Protein AF-A0A936REL7-F1 (afdb_monomer_lite)

Secondary 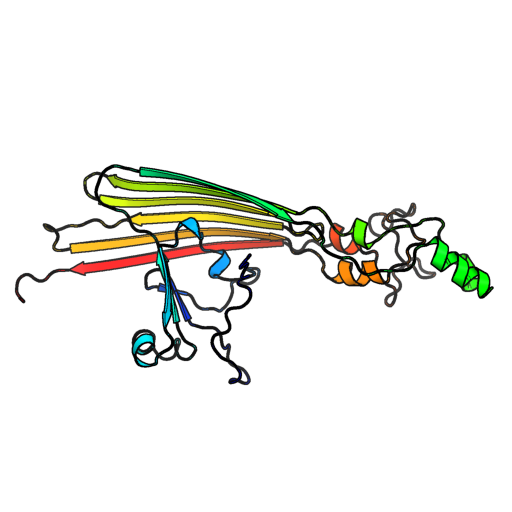structure (DSSP, 8-state):
------------SSS--SSS--PPEEEETTEEE-S-PPTT-S-SGGGS-GGGEEEEEEE-SHHHHGGGGGGGTT-EEEEEEPPP-SSS-EEEEEEEEEEE----------HHHHHHHHHHHT-HHHHTT--S----HHHHHB--EEEEEEEEEEEEEETTEEEEEEEEEEEEE-SBTT-EEEEEEEEEEE--EETTTTEEEEEEEEEEEEEEE---THHHHHHHHS-TTS-SB-TT-GGGGB---B-TTS-B-TTSPPPHHHHHHT---EEEEEEEEEEEEEEE--TT--

Foldseek 3Di:
DDDDDDDDDDQQDPDDDDPDDLDAFEAEQNRTDDQPDDVQDPGPCLQDDPVFWPDWDKADDPVSCVVVPPSRVSTYTYTYTDWADADDKDKDKDKDKDKDEDPDDDDADWLVRVQVVVVVVVDPVVNVVFAQAGDQLVVVQFDIKIKMKIKIKMHYDDPNKTKIKMWMWIWIADRGPQWIKIKIKIKIWIWDADDVNQKTKIKIKMKMKIKTWDFQPLLSVLSRVPNSRDDQAAPPCPLVRGDADADPVRHHDPPDRGRSNSSGVVDTDMDIDIDMDMDMDIHGDDPPDD

Structure (mmCIF, N/CA/C/O backbone):
data_AF-A0A936REL7-F1
#
_entry.id   AF-A0A936REL7-F1
#
loop_
_atom_site.group_PDB
_atom_site.id
_atom_site.type_symbol
_atom_site.label_atom_id
_atom_site.label_alt_id
_atom_site.label_comp_id
_atom_site.label_asym_id
_atom_site.label_entity_id
_atom_site.label_seq_id
_atom_site.pdbx_PDB_ins_code
_atom_site.Cartn_x
_atom_site.Cartn_y
_atom_site.Cartn_z
_atom_site.occupancy
_atom_site.B_iso_or_equiv
_atom_site.auth_seq_id
_atom_site.auth_comp_id
_atom_site.auth_asym_id
_atom_site.auth_atom_id
_atom_site.pdbx_PDB_model_num
ATOM 1 N N . MET A 1 1 ? 19.421 -15.843 11.990 1.00 32.31 1 MET A N 1
ATOM 2 C CA . MET A 1 1 ? 18.546 -16.876 11.396 1.00 32.31 1 MET A CA 1
ATOM 3 C C . MET A 1 1 ? 17.152 -16.274 11.302 1.00 32.31 1 MET A C 1
ATOM 5 O O . MET A 1 1 ? 16.456 -16.189 12.302 1.00 32.31 1 MET A O 1
ATOM 9 N N . ALA A 1 2 ? 16.849 -15.668 10.154 1.00 29.55 2 ALA A N 1
ATOM 10 C CA . ALA A 1 2 ? 15.684 -14.811 9.957 1.00 29.55 2 ALA A CA 1
ATOM 11 C C . ALA A 1 2 ? 14.482 -15.644 9.503 1.00 29.55 2 ALA A C 1
ATOM 13 O O . ALA A 1 2 ? 14.590 -16.406 8.546 1.00 29.55 2 ALA A O 1
ATOM 14 N N . VAL A 1 3 ? 13.345 -15.481 10.176 1.00 28.03 3 VAL A N 1
ATOM 15 C CA . VAL A 1 3 ? 12.050 -15.980 9.707 1.00 28.03 3 VAL A CA 1
ATOM 16 C C . VAL A 1 3 ? 11.212 -14.752 9.383 1.00 28.03 3 VAL A C 1
ATOM 18 O O . VAL A 1 3 ? 10.620 -14.135 10.262 1.00 28.03 3 VAL A O 1
ATOM 21 N N . HIS A 1 4 ? 11.232 -14.367 8.111 1.00 32.34 4 HIS A N 1
ATOM 22 C CA . HIS A 1 4 ? 10.301 -13.415 7.523 1.00 32.34 4 HIS A CA 1
ATOM 23 C C . HIS A 1 4 ? 9.212 -14.264 6.861 1.00 32.34 4 HIS A C 1
ATOM 25 O O . HIS A 1 4 ? 9.509 -15.033 5.949 1.00 32.34 4 HIS A O 1
ATOM 31 N N . ARG A 1 5 ? 7.979 -14.218 7.372 1.00 29.30 5 ARG A N 1
ATOM 32 C CA . ARG A 1 5 ? 6.819 -14.794 6.685 1.00 29.30 5 ARG A CA 1
ATOM 33 C C . ARG A 1 5 ? 5.919 -13.650 6.249 1.00 29.30 5 ARG A C 1
ATOM 35 O O . ARG A 1 5 ? 5.260 -13.028 7.077 1.00 29.30 5 ARG A O 1
ATOM 42 N N . GLU A 1 6 ? 5.948 -13.395 4.947 1.00 33.25 6 GLU A N 1
ATOM 43 C CA . GLU A 1 6 ? 4.871 -12.764 4.190 1.00 33.25 6 GLU A CA 1
ATOM 44 C C . GLU A 1 6 ? 3.550 -13.476 4.491 1.00 33.25 6 GLU A C 1
ATOM 46 O O . GLU A 1 6 ? 3.487 -14.707 4.532 1.00 33.25 6 GLU A O 1
ATOM 51 N N . VAL A 1 7 ? 2.492 -12.699 4.700 1.00 32.84 7 VAL A N 1
ATOM 52 C CA . VAL A 1 7 ? 1.121 -13.205 4.662 1.00 32.84 7 VAL A CA 1
ATOM 53 C C . VAL A 1 7 ? 0.458 -12.559 3.452 1.00 32.84 7 VAL A C 1
ATOM 55 O O . VAL A 1 7 ? -0.211 -11.537 3.571 1.00 32.84 7 VAL A O 1
ATOM 58 N N . GLU A 1 8 ? 0.677 -13.152 2.282 1.00 40.00 8 GLU A N 1
ATOM 59 C CA . GLU A 1 8 ? -0.176 -12.972 1.107 1.00 40.00 8 GLU A CA 1
ATOM 60 C C . GLU A 1 8 ? -1.044 -14.226 0.926 1.00 40.00 8 GLU A C 1
ATOM 62 O O . GLU A 1 8 ? -0.573 -15.346 1.110 1.00 40.00 8 GLU A O 1
ATOM 67 N N . ALA A 1 9 ? -2.324 -14.004 0.606 1.00 35.06 9 ALA A N 1
ATOM 68 C CA . ALA A 1 9 ? -3.378 -14.987 0.324 1.00 35.06 9 ALA A CA 1
ATOM 69 C C . ALA A 1 9 ? -3.612 -16.083 1.393 1.00 35.06 9 ALA A C 1
ATOM 71 O O . ALA A 1 9 ? -2.980 -17.138 1.416 1.00 35.06 9 ALA A O 1
ATOM 72 N N . VAL A 1 10 ? -4.627 -15.885 2.243 1.00 42.97 10 VAL A N 1
ATOM 73 C CA . VAL A 1 10 ? -5.149 -16.944 3.125 1.00 42.97 10 VAL A CA 1
ATOM 74 C C . VAL A 1 10 ? -6.177 -17.773 2.347 1.00 42.97 10 VAL A C 1
ATOM 76 O O . VAL A 1 10 ? -7.364 -17.476 2.384 1.00 42.97 10 VAL A O 1
ATOM 79 N N . SER A 1 11 ? -5.723 -18.817 1.647 1.00 39.41 11 SER A N 1
ATOM 80 C CA . SER A 1 11 ? -6.594 -19.897 1.159 1.00 39.41 11 SER A CA 1
ATOM 81 C C . SER A 1 11 ? -6.556 -21.049 2.161 1.00 39.41 11 SER A C 1
ATOM 83 O O . SER A 1 11 ? -5.502 -21.638 2.411 1.00 39.41 11 SER A O 1
ATOM 85 N N . ALA A 1 12 ? -7.695 -21.343 2.788 1.00 43.03 12 ALA A N 1
ATOM 86 C CA . ALA A 1 12 ? -7.811 -22.350 3.838 1.00 43.03 12 ALA A CA 1
ATOM 87 C C . ALA A 1 12 ? -8.355 -23.688 3.309 1.00 43.03 12 ALA A C 1
ATOM 89 O O . ALA A 1 12 ? -9.179 -24.311 3.961 1.00 43.03 12 ALA A O 1
ATOM 90 N N . SER A 1 13 ? -7.909 -24.151 2.137 1.00 41.94 13 SER A N 1
ATOM 91 C CA . SER A 1 13 ? -7.844 -25.582 1.779 1.00 41.94 13 SER A CA 1
ATOM 92 C C . SER A 1 13 ? -7.312 -25.776 0.358 1.00 41.94 13 SER A C 1
ATOM 94 O O . SER A 1 13 ? -7.667 -25.060 -0.579 1.00 41.94 13 SER A O 1
ATOM 96 N N . GLY A 1 14 ? -6.443 -26.774 0.193 1.00 43.34 14 GLY A N 1
ATOM 97 C CA . GLY A 1 14 ? -6.037 -27.255 -1.120 1.00 43.34 14 GLY A CA 1
ATOM 98 C C . GLY A 1 14 ? -7.196 -27.979 -1.803 1.00 43.34 14 GLY A C 1
ATOM 99 O O . GLY A 1 14 ? -7.729 -28.934 -1.252 1.00 43.34 14 GLY A O 1
ATOM 100 N N . GLY A 1 15 ? -7.547 -27.524 -3.005 1.00 51.31 15 GLY A N 1
ATOM 101 C CA . GLY A 1 15 ? -8.216 -28.321 -4.033 1.00 51.31 15 GLY A CA 1
ATOM 102 C C . GLY A 1 15 ? -9.566 -28.943 -3.672 1.00 51.31 15 GLY A C 1
ATOM 103 O O . GLY A 1 15 ? -9.667 -30.161 -3.612 1.00 51.31 15 GLY A O 1
ATOM 104 N N . ALA A 1 16 ? -10.617 -28.133 -3.566 1.00 38.16 16 ALA A N 1
ATOM 105 C CA . ALA A 1 16 ? -11.971 -28.536 -3.953 1.00 38.16 16 ALA A CA 1
ATOM 106 C C . ALA A 1 16 ? -12.843 -27.286 -4.088 1.00 38.16 16 ALA A C 1
ATOM 108 O O . ALA A 1 16 ? -13.091 -26.626 -3.091 1.00 38.16 16 ALA A O 1
ATOM 109 N N . SER A 1 17 ? -13.246 -26.936 -5.310 1.00 37.59 17 SER A N 1
ATOM 110 C CA . SER A 1 17 ? -14.541 -26.318 -5.644 1.00 37.59 17 SER A CA 1
ATOM 111 C C . SER A 1 17 ? -14.439 -25.642 -7.008 1.00 37.59 17 SER A C 1
ATOM 113 O O . SER A 1 17 ? -13.847 -24.577 -7.181 1.00 37.59 17 SER A O 1
ATOM 115 N N . LEU A 1 18 ? -15.021 -26.295 -8.006 1.00 44.94 18 LEU A N 1
ATOM 116 C CA . LEU A 1 18 ? -15.319 -25.689 -9.292 1.00 44.94 18 LEU A CA 1
ATOM 117 C C . LEU A 1 18 ? -16.512 -24.741 -9.053 1.00 44.94 18 LEU A C 1
ATOM 119 O O . LEU A 1 18 ? -17.646 -25.199 -8.948 1.00 44.94 18 LEU A O 1
ATOM 123 N N . ASN A 1 19 ? -16.236 -23.434 -8.955 1.00 41.97 19 ASN A N 1
ATOM 124 C CA . ASN A 1 19 ? -17.187 -22.303 -8.928 1.00 41.97 19 ASN A CA 1
ATOM 125 C C . ASN A 1 19 ? -17.745 -21.788 -7.576 1.00 41.97 19 ASN A C 1
ATOM 127 O O . ASN A 1 19 ? -18.636 -20.940 -7.607 1.00 41.97 19 ASN A O 1
ATOM 131 N N . ALA A 1 20 ? -17.219 -22.175 -6.406 1.00 44.03 20 ALA A N 1
ATOM 132 C CA . ALA A 1 20 ? -17.515 -21.482 -5.136 1.00 44.03 20 ALA A CA 1
ATOM 133 C C . ALA A 1 20 ? -16.225 -20.946 -4.500 1.00 44.03 20 ALA A C 1
ATOM 135 O O . ALA A 1 20 ? -15.220 -21.650 -4.487 1.00 44.03 20 ALA A O 1
ATOM 136 N N . SER A 1 21 ? -16.240 -19.702 -4.005 1.00 55.25 21 SER A N 1
ATOM 137 C CA . SER A 1 21 ? -15.078 -19.107 -3.332 1.00 55.25 21 SER A CA 1
ATOM 138 C C . SER A 1 21 ? -14.643 -19.979 -2.144 1.00 55.25 21 SER A C 1
ATOM 140 O O . SER A 1 21 ? -15.458 -20.293 -1.276 1.00 55.25 21 SER A O 1
ATOM 142 N N . ASN A 1 22 ? -13.362 -20.357 -2.112 1.00 64.38 22 ASN A N 1
ATOM 143 C CA . ASN A 1 22 ? -12.740 -21.150 -1.043 1.00 64.38 22 ASN A CA 1
ATOM 144 C C . ASN A 1 22 ? -12.222 -20.284 0.119 1.00 64.38 22 ASN A C 1
ATOM 146 O O . ASN A 1 22 ? -11.403 -20.734 0.925 1.00 64.38 22 ASN A O 1
ATOM 150 N N . ASP A 1 23 ? -12.679 -19.036 0.214 1.00 73.88 23 ASP A N 1
ATOM 151 C CA . ASP A 1 23 ? -12.269 -18.137 1.286 1.00 73.88 23 ASP A CA 1
ATOM 152 C C . ASP A 1 23 ? -12.886 -18.567 2.630 1.00 73.88 23 ASP A C 1
ATOM 154 O O . ASP A 1 23 ? -14.076 -18.907 2.684 1.00 73.88 23 ASP A O 1
ATOM 158 N N . PRO A 1 24 ? -12.120 -18.535 3.737 1.00 80.44 24 PRO A N 1
ATOM 159 C CA . PRO A 1 24 ? -12.676 -18.753 5.066 1.00 80.44 24 PRO A CA 1
ATOM 160 C C . PRO A 1 24 ? -13.599 -17.596 5.471 1.00 80.44 24 PRO A C 1
ATOM 162 O O . PRO A 1 24 ? -13.413 -16.445 5.067 1.00 80.44 24 PRO A O 1
ATOM 165 N N . LEU A 1 25 ? -14.560 -17.871 6.354 1.00 84.12 25 LEU A N 1
ATOM 166 C CA . LEU A 1 25 ? -15.371 -16.816 6.956 1.00 84.12 25 LEU A CA 1
ATOM 167 C C . LEU A 1 25 ? -14.512 -15.986 7.913 1.00 84.12 25 LEU A C 1
ATOM 169 O O . LEU A 1 25 ? -13.932 -16.522 8.856 1.00 84.12 25 LEU A O 1
ATOM 173 N N . ILE A 1 26 ? -14.467 -14.670 7.729 1.00 85.75 26 ILE A N 1
ATOM 174 C CA . ILE A 1 26 ? -13.780 -13.772 8.662 1.00 85.75 26 ILE A CA 1
ATOM 175 C C . ILE A 1 26 ? -14.797 -13.265 9.680 1.00 85.75 26 ILE A C 1
ATOM 177 O O . ILE A 1 26 ? -15.853 -12.763 9.308 1.00 85.75 26 ILE A O 1
ATOM 181 N N . VAL A 1 27 ? -14.488 -13.365 10.969 1.00 85.88 27 VAL A N 1
ATOM 182 C CA . VAL A 1 27 ? -15.342 -12.870 12.056 1.00 85.88 27 VAL A CA 1
ATOM 183 C C . VAL A 1 27 ? -14.547 -11.875 12.882 1.00 85.88 27 VAL A C 1
ATOM 185 O O . VAL A 1 27 ? -13.478 -12.201 13.384 1.00 85.88 27 VAL A O 1
ATOM 188 N N . ILE A 1 28 ? -15.066 -10.660 13.039 1.00 86.88 28 ILE A N 1
ATOM 189 C CA . ILE A 1 28 ? -14.421 -9.592 13.804 1.00 86.88 28 ILE A CA 1
ATOM 190 C C . ILE A 1 28 ? -15.301 -9.257 15.005 1.00 86.88 28 ILE A C 1
ATOM 192 O O . ILE A 1 28 ? -16.424 -8.797 14.825 1.00 86.88 28 ILE A O 1
ATOM 196 N N . ASP A 1 29 ? -14.798 -9.477 16.221 1.00 85.50 29 ASP A N 1
ATOM 197 C CA . ASP A 1 29 ? -15.546 -9.280 17.478 1.00 85.50 29 ASP A CA 1
ATOM 198 C C . ASP A 1 29 ? -16.964 -9.891 17.447 1.00 85.50 29 ASP A C 1
ATOM 200 O O . ASP A 1 29 ? -17.945 -9.287 17.886 1.00 85.50 29 ASP A O 1
ATOM 204 N N . GLY A 1 30 ? -17.075 -11.092 16.875 1.00 82.88 30 GLY A N 1
ATOM 205 C CA . GLY A 1 30 ? -18.337 -11.824 16.749 1.00 82.88 30 GLY A CA 1
ATOM 206 C C . GLY A 1 30 ? -19.203 -11.439 15.546 1.00 82.88 30 GLY A C 1
ATOM 207 O O . GLY A 1 30 ? -20.183 -12.128 15.286 1.00 82.88 30 GLY A O 1
ATOM 208 N N . VAL A 1 31 ? -18.843 -10.407 14.775 1.00 84.38 31 VAL A N 1
ATOM 209 C CA . VAL A 1 31 ? -19.562 -10.026 13.549 1.00 84.38 31 VAL A CA 1
ATOM 210 C C . VAL A 1 31 ? -18.914 -10.681 12.329 1.00 84.38 31 VAL A C 1
ATOM 212 O O . VAL A 1 31 ? -17.748 -10.394 12.039 1.00 84.38 31 VAL A O 1
ATOM 215 N N . PRO A 1 32 ? -19.639 -11.535 11.585 1.00 81.69 32 PRO A N 1
ATOM 216 C CA . PRO A 1 32 ? -19.159 -12.067 10.320 1.00 81.69 32 PRO A CA 1
ATOM 217 C C . PRO A 1 32 ? -18.971 -10.946 9.295 1.00 81.69 32 PRO A C 1
ATOM 219 O O . PRO A 1 32 ? -19.852 -10.116 9.077 1.00 81.69 32 PRO A O 1
ATOM 222 N N . VAL A 1 33 ? -17.814 -10.938 8.649 1.00 77.81 33 VAL A N 1
ATOM 223 C CA . VAL A 1 33 ? -17.482 -10.071 7.529 1.00 77.81 33 VAL A CA 1
ATOM 224 C C . VAL A 1 33 ? -17.336 -10.955 6.304 1.00 77.81 33 VAL A C 1
ATOM 226 O O . VAL A 1 33 ? -16.422 -11.772 6.218 1.00 77.81 33 VAL A O 1
ATOM 229 N N . GLU A 1 34 ? -18.271 -10.814 5.370 1.00 66.31 34 GLU A N 1
ATOM 230 C CA . GLU A 1 34 ? -18.267 -11.597 4.137 1.00 66.31 34 GLU A CA 1
ATOM 231 C C . GLU A 1 34 ? -17.038 -11.258 3.288 1.00 66.31 34 GLU A C 1
ATOM 233 O O . GLU A 1 34 ? -16.707 -10.081 3.139 1.00 66.31 34 GLU A O 1
ATOM 238 N N . SER A 1 35 ? -16.394 -12.297 2.730 1.00 57.75 35 SER A N 1
ATOM 239 C CA . SER A 1 35 ? -15.191 -12.197 1.881 1.00 57.75 35 SER A CA 1
ATOM 240 C C . SER A 1 35 ? -15.441 -11.476 0.549 1.00 57.75 35 SER A C 1
ATOM 242 O O . SER A 1 35 ? -14.501 -11.130 -0.162 1.00 57.75 35 SER A O 1
ATOM 244 N N . ASN A 1 36 ? -16.709 -11.204 0.214 1.00 58.06 36 ASN A N 1
ATOM 245 C CA . ASN A 1 36 ? -17.099 -10.453 -0.973 1.00 58.06 36 ASN A CA 1
ATOM 246 C C . ASN A 1 36 ? -16.512 -9.040 -0.875 1.00 58.06 36 ASN A C 1
ATOM 248 O O . ASN A 1 36 ? -17.056 -8.153 -0.213 1.00 58.06 36 ASN A O 1
ATOM 252 N N . GLY A 1 37 ? -15.331 -8.877 -1.471 1.00 55.72 37 GLY A N 1
ATOM 253 C CA . GLY A 1 37 ? -14.520 -7.679 -1.370 1.00 55.72 37 GLY A CA 1
ATOM 254 C C . GLY A 1 37 ? -15.314 -6.433 -1.741 1.00 55.72 37 GLY A C 1
ATOM 255 O O . GLY A 1 37 ? -16.184 -6.445 -2.611 1.00 55.72 37 GLY A O 1
ATOM 256 N N . ILE A 1 38 ? -14.997 -5.320 -1.086 1.00 56.94 38 ILE A N 1
ATOM 257 C CA . ILE A 1 38 ? -15.464 -4.022 -1.566 1.00 56.94 38 ILE A CA 1
ATOM 258 C C . ILE A 1 38 ? -14.740 -3.775 -2.892 1.00 56.94 38 ILE A C 1
ATOM 260 O O . ILE A 1 38 ? -13.512 -3.845 -2.923 1.00 56.94 38 ILE A O 1
ATOM 264 N N . SER A 1 39 ? -15.477 -3.511 -3.976 1.00 57.16 39 SER A N 1
ATOM 265 C CA . SER A 1 39 ? -14.875 -3.181 -5.276 1.00 57.16 39 SER A CA 1
ATOM 266 C C . SER A 1 39 ? -13.862 -2.047 -5.102 1.00 57.16 39 SER A C 1
ATOM 268 O O . SER A 1 39 ? -14.178 -1.009 -4.525 1.00 57.16 39 SER A O 1
ATOM 270 N N . GLY A 1 40 ? -12.624 -2.272 -5.544 1.00 56.75 40 GLY A N 1
ATOM 271 C CA . GLY A 1 40 ? -11.526 -1.330 -5.328 1.00 56.75 40 GLY A CA 1
ATOM 272 C C . GLY A 1 40 ? -10.851 -1.413 -3.947 1.00 56.75 40 GLY A C 1
ATOM 273 O O . GLY A 1 40 ? -10.072 -0.528 -3.598 1.00 56.75 40 GLY A O 1
ATOM 274 N N . SER A 1 41 ? -11.099 -2.451 -3.149 1.00 60.50 41 SER A N 1
ATOM 275 C CA . SER A 1 41 ? -10.252 -2.815 -2.009 1.00 60.50 41 SER A CA 1
ATOM 276 C C . SER A 1 41 ? -9.413 -4.031 -2.375 1.00 60.50 41 SER A C 1
ATOM 278 O O . SER A 1 41 ? -9.957 -5.027 -2.839 1.00 60.50 41 SER A O 1
ATOM 280 N N . ALA A 1 42 ? -8.102 -3.976 -2.130 1.00 58.75 42 ALA A N 1
ATOM 281 C CA . ALA A 1 42 ? -7.225 -5.117 -2.391 1.00 58.75 42 ALA A CA 1
ATOM 282 C C . ALA A 1 42 ? -7.542 -6.325 -1.488 1.00 58.75 42 ALA A C 1
ATOM 284 O O . ALA A 1 42 ? -7.361 -7.445 -1.932 1.00 58.75 42 ALA A O 1
ATOM 285 N N . ASN A 1 43 ? -8.022 -6.104 -0.252 1.00 64.81 43 ASN A N 1
ATOM 286 C CA . ASN A 1 43 ? -8.455 -7.142 0.695 1.00 64.81 43 ASN A CA 1
ATOM 287 C C . ASN A 1 43 ? -9.330 -6.541 1.814 1.00 64.81 43 ASN A C 1
ATOM 289 O O . ASN A 1 43 ? -9.234 -5.351 2.114 1.00 64.81 43 ASN A O 1
ATOM 293 N N . LEU A 1 44 ? -10.164 -7.347 2.481 1.00 61.91 44 LEU A N 1
ATOM 294 C CA . LEU A 1 44 ? -10.989 -6.894 3.621 1.00 61.91 44 LEU A CA 1
ATOM 295 C C . LEU A 1 44 ? -10.167 -6.639 4.887 1.00 61.91 44 LEU A C 1
ATOM 297 O O . LEU A 1 44 ? -10.459 -5.708 5.641 1.00 61.91 44 LEU A O 1
ATOM 301 N N . LEU A 1 45 ? -9.099 -7.414 5.088 1.00 65.88 45 LEU A N 1
ATOM 302 C CA . LEU A 1 45 ? -8.154 -7.247 6.198 1.00 65.88 45 LEU A CA 1
ATOM 303 C C . LEU A 1 45 ? -7.437 -5.894 6.153 1.00 65.88 45 LEU A C 1
ATOM 305 O O . LEU A 1 45 ? -7.028 -5.367 7.188 1.00 65.88 45 LEU A O 1
ATOM 309 N N . ASN A 1 46 ? -7.392 -5.264 4.977 1.00 68.50 46 ASN A N 1
ATOM 310 C CA . ASN A 1 46 ? -6.848 -3.925 4.827 1.00 68.50 46 ASN A CA 1
ATOM 311 C C . ASN A 1 46 ? -7.704 -2.869 5.531 1.00 68.50 46 ASN A C 1
ATOM 313 O O . ASN A 1 46 ? -7.224 -1.761 5.693 1.00 68.50 46 ASN A O 1
ATOM 317 N N . SER A 1 47 ? -8.918 -3.166 5.999 1.00 72.62 47 SER A N 1
ATOM 318 C CA . SER A 1 47 ? -9.727 -2.213 6.778 1.00 72.62 47 SER A CA 1
ATOM 319 C C . SER A 1 47 ? -9.429 -2.224 8.285 1.00 72.62 47 SER A C 1
ATOM 321 O O . SER A 1 47 ? -9.853 -1.320 9.003 1.00 72.62 47 SER A O 1
ATOM 323 N N . ILE A 1 48 ? -8.676 -3.213 8.778 1.00 81.94 48 ILE A N 1
ATOM 324 C CA . ILE A 1 48 ? -8.377 -3.378 10.206 1.00 81.94 48 ILE A CA 1
ATOM 325 C C . ILE A 1 48 ? -6.970 -2.863 10.503 1.00 81.94 48 ILE A C 1
ATOM 327 O O . ILE A 1 48 ? -6.018 -3.174 9.785 1.00 81.94 48 ILE A O 1
ATOM 331 N N . ASN A 1 49 ? -6.821 -2.100 11.588 1.00 85.12 49 ASN A N 1
ATOM 332 C CA . ASN A 1 49 ? -5.503 -1.740 12.097 1.00 85.12 49 ASN A CA 1
ATOM 333 C C . ASN A 1 49 ? -4.896 -2.918 12.885 1.00 85.12 49 ASN A C 1
ATOM 335 O O . ASN A 1 49 ? -5.485 -3.320 13.891 1.00 85.12 49 ASN A O 1
ATOM 339 N N . PRO A 1 50 ? -3.715 -3.442 12.505 1.00 85.69 50 PRO A N 1
ATOM 340 C CA . PRO A 1 50 ? -3.061 -4.526 13.238 1.00 85.69 50 PRO A CA 1
ATOM 341 C C . PRO A 1 50 ? -2.786 -4.189 14.708 1.00 85.69 50 PRO A C 1
ATOM 343 O O . PRO A 1 50 ? -2.873 -5.057 15.571 1.00 85.69 50 PRO A O 1
ATOM 346 N N . ASN A 1 51 ? -2.529 -2.916 15.024 1.00 88.38 51 ASN A N 1
ATOM 347 C CA . ASN A 1 51 ? -2.260 -2.468 16.393 1.00 88.38 51 ASN A CA 1
ATOM 348 C C . ASN A 1 51 ? -3.481 -2.599 17.322 1.00 88.38 51 ASN A C 1
ATOM 350 O O . ASN A 1 51 ? -3.326 -2.599 18.549 1.00 88.38 51 ASN A O 1
ATOM 354 N N . ASP A 1 52 ? -4.679 -2.742 16.754 1.00 89.62 52 ASP A N 1
ATOM 355 C CA . ASP A 1 52 ? -5.927 -2.939 17.491 1.00 89.62 52 ASP A CA 1
ATOM 356 C C . ASP A 1 52 ? -6.286 -4.413 17.688 1.00 89.62 52 ASP A C 1
ATOM 358 O O . ASP A 1 52 ? -7.176 -4.716 18.483 1.00 89.62 52 ASP A O 1
ATOM 362 N N . ILE A 1 53 ? -5.588 -5.332 17.018 1.00 89.75 53 ILE A N 1
ATOM 363 C CA . ILE A 1 53 ? -5.814 -6.772 17.140 1.00 89.75 53 ILE A CA 1
ATOM 364 C C . ILE A 1 53 ? -5.224 -7.265 18.462 1.00 89.75 53 ILE A C 1
ATOM 366 O O . ILE A 1 53 ? -4.070 -6.994 18.794 1.00 89.75 53 ILE A O 1
ATOM 370 N N . GLU A 1 54 ? -6.043 -7.977 19.227 1.00 91.31 54 GLU A N 1
ATOM 371 C CA . GLU A 1 54 ? -5.622 -8.707 20.420 1.00 91.31 54 GLU A CA 1
ATOM 372 C C . GLU A 1 54 ? -5.183 -10.119 20.048 1.00 91.31 54 GLU A C 1
ATOM 374 O O . GLU A 1 54 ? -4.109 -10.560 20.450 1.00 91.31 54 GLU A O 1
ATOM 379 N N . SER A 1 55 ? -5.992 -10.812 19.246 1.00 92.38 55 SER A N 1
ATOM 380 C CA . SER A 1 55 ? -5.700 -12.173 18.815 1.00 92.38 55 SER A CA 1
ATOM 381 C C . SER A 1 55 ? -6.334 -12.500 17.465 1.00 92.38 55 SER A C 1
ATOM 383 O O . SER A 1 55 ? -7.354 -11.929 17.066 1.00 92.38 55 SER A O 1
ATOM 385 N N . ILE A 1 56 ? -5.704 -13.444 16.766 1.00 90.94 56 ILE A N 1
ATOM 386 C CA . ILE A 1 56 ? -6.206 -14.065 15.542 1.00 90.94 56 ILE A CA 1
ATOM 387 C C . ILE A 1 56 ? -6.247 -15.569 15.800 1.00 90.94 56 ILE A C 1
ATOM 389 O O . I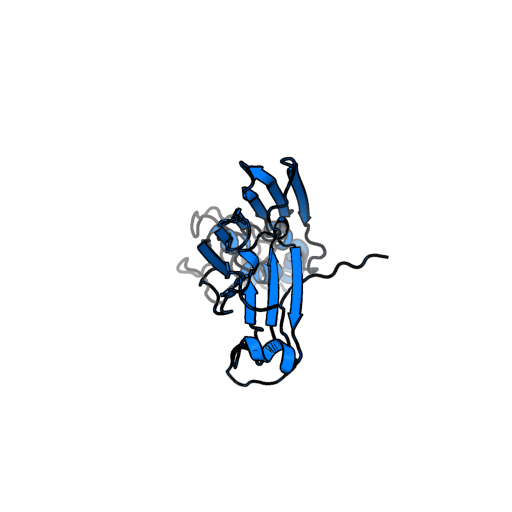LE A 1 56 ? -5.224 -16.165 16.128 1.00 90.94 56 ILE A O 1
ATOM 393 N N . SER A 1 57 ? -7.425 -16.171 15.677 1.00 89.44 57 SER A N 1
ATOM 394 C CA . SER A 1 57 ? -7.647 -17.607 15.860 1.00 89.44 57 SER A CA 1
ATOM 395 C C . SER A 1 57 ? -8.219 -18.211 14.586 1.00 89.44 57 SER A C 1
ATOM 397 O O . SER A 1 57 ? -9.065 -17.604 13.935 1.00 89.44 57 SER A O 1
ATOM 399 N N . VAL A 1 58 ? -7.768 -19.411 14.229 1.00 88.38 58 VAL A N 1
ATOM 400 C CA . VAL A 1 58 ? -8.255 -20.132 13.048 1.00 88.38 58 VAL A CA 1
ATOM 401 C C . VAL A 1 58 ? -9.018 -21.363 13.515 1.00 88.38 58 VAL A C 1
ATOM 403 O O . VAL A 1 58 ? -8.433 -22.245 14.140 1.00 88.38 58 VAL A O 1
ATOM 406 N N . LEU A 1 59 ? -10.312 -21.424 13.205 1.00 87.19 59 LEU A N 1
ATOM 407 C CA . LEU A 1 59 ? -11.165 -22.576 13.481 1.00 87.19 59 LEU A CA 1
ATOM 408 C C . LEU A 1 59 ? -11.230 -23.442 12.222 1.00 87.19 59 LEU A C 1
ATOM 410 O O . LEU A 1 59 ? -11.697 -22.984 11.177 1.00 87.19 59 LEU A O 1
ATOM 414 N N . LYS A 1 60 ? -10.729 -24.675 12.326 1.00 84.00 60 LYS A N 1
ATOM 415 C CA . LYS A 1 60 ? -10.664 -25.637 11.212 1.00 84.00 60 LYS A CA 1
ATOM 416 C C . LYS A 1 60 ? -11.618 -26.816 11.377 1.00 84.00 60 LYS A C 1
ATOM 418 O O . LYS A 1 60 ? -12.026 -27.405 10.384 1.00 84.00 60 LYS A O 1
ATOM 423 N N . ASP A 1 61 ? -11.977 -27.141 12.613 1.00 81.12 61 ASP A N 1
ATOM 424 C CA . ASP A 1 61 ? -12.761 -28.333 12.916 1.00 81.12 61 ASP A CA 1
ATOM 425 C C . ASP A 1 61 ? -14.264 -28.054 12.840 1.00 81.12 61 ASP A C 1
ATOM 427 O O . ASP A 1 61 ? -14.738 -26.998 13.265 1.00 81.12 61 ASP A O 1
ATOM 431 N N . ALA A 1 62 ? -15.022 -29.043 12.360 1.00 64.88 62 ALA A N 1
ATOM 432 C CA . ALA A 1 62 ? -16.467 -28.944 12.146 1.00 64.88 62 ALA A CA 1
ATOM 433 C C . ALA A 1 62 ? -17.260 -28.576 13.416 1.00 64.88 62 ALA A C 1
ATOM 435 O O . ALA A 1 62 ? -18.283 -27.901 13.337 1.00 64.88 62 ALA A O 1
ATOM 436 N N . SER A 1 63 ? -16.788 -28.981 14.601 1.00 70.94 63 SER A N 1
ATOM 437 C CA . SER A 1 63 ? -17.416 -28.630 15.882 1.00 70.94 63 SER A CA 1
ATOM 438 C C . SER A 1 63 ? -17.204 -27.162 16.266 1.00 70.94 63 SER A C 1
ATOM 440 O O . SER A 1 63 ? -18.092 -26.548 16.852 1.00 70.94 63 SER A O 1
ATOM 442 N N . ALA A 1 64 ? -16.057 -26.580 15.906 1.00 68.69 64 ALA A N 1
ATOM 443 C CA . ALA A 1 64 ? -15.732 -25.182 16.172 1.00 68.69 64 ALA A CA 1
ATOM 444 C C . ALA A 1 64 ? -16.381 -24.230 15.151 1.00 68.69 64 ALA A C 1
ATOM 446 O O . ALA A 1 64 ? -16.690 -23.085 15.477 1.00 68.69 64 ALA A O 1
ATOM 447 N N . THR A 1 65 ? -16.622 -24.701 13.925 1.00 75.75 65 THR A N 1
ATOM 448 C CA . THR A 1 65 ? -17.286 -23.929 12.865 1.00 75.75 65 THR A CA 1
ATOM 449 C C . THR A 1 65 ? -18.814 -24.035 12.893 1.00 75.75 65 THR A C 1
ATOM 451 O O . THR A 1 65 ? -19.482 -23.169 12.329 1.00 75.75 65 THR A O 1
ATOM 454 N N . ALA A 1 66 ? -19.382 -25.017 13.608 1.00 75.31 66 ALA A N 1
ATOM 455 C CA . ALA A 1 66 ? -20.829 -25.237 13.723 1.00 75.31 66 ALA A CA 1
ATOM 456 C C . ALA A 1 66 ? -21.615 -23.993 14.177 1.00 75.31 66 ALA A C 1
ATOM 458 O O . ALA A 1 66 ? -22.727 -23.762 13.703 1.00 75.31 66 ALA A O 1
ATOM 459 N N . LEU A 1 67 ? -21.022 -23.152 15.033 1.00 74.19 67 LEU A N 1
ATOM 460 C CA . LEU A 1 67 ? -21.634 -21.905 15.509 1.00 74.19 67 LEU A CA 1
ATOM 461 C C . LEU A 1 67 ? -21.911 -20.898 14.374 1.00 74.19 67 LEU A C 1
ATOM 463 O O . LEU A 1 67 ? -22.797 -20.056 14.488 1.00 74.19 67 LEU A O 1
ATOM 467 N N . TYR A 1 68 ? -21.158 -20.987 13.278 1.00 79.06 68 TYR A N 1
ATOM 468 C CA . TYR A 1 68 ? -21.205 -20.058 12.148 1.00 79.06 68 TYR A CA 1
ATOM 469 C C . TYR A 1 68 ? -21.910 -20.647 10.910 1.00 79.06 68 TYR A C 1
ATOM 471 O O . TYR A 1 68 ? -22.029 -19.978 9.879 1.00 79.06 68 TYR A O 1
ATOM 479 N N . GLY A 1 69 ? -22.427 -21.876 11.021 1.00 78.56 69 GLY A N 1
ATOM 480 C CA . GLY A 1 69 ? -23.250 -22.531 10.007 1.00 78.56 69 GLY A CA 1
ATOM 481 C C . GLY A 1 69 ? -22.519 -22.841 8.696 1.00 78.56 69 GLY A C 1
ATOM 482 O O . GLY A 1 69 ? -21.295 -22.940 8.638 1.00 78.56 69 GLY A O 1
ATOM 483 N N . SER A 1 70 ? -23.282 -22.986 7.607 1.00 78.75 70 SER A N 1
ATOM 484 C CA . SER A 1 70 ? -22.763 -23.388 6.286 1.00 78.75 70 SER A CA 1
ATOM 485 C C . SER A 1 70 ? -21.713 -22.432 5.705 1.00 78.75 70 SER A C 1
ATOM 487 O O . SER A 1 70 ? -20.876 -22.850 4.904 1.00 78.75 70 SER A O 1
ATOM 489 N N . ARG A 1 71 ? -21.711 -21.167 6.147 1.00 73.06 71 ARG A N 1
ATOM 490 C CA . ARG A 1 71 ? -20.738 -20.135 5.749 1.00 73.06 71 ARG A CA 1
ATOM 491 C C . ARG A 1 71 ? -19.322 -20.411 6.260 1.00 73.06 71 ARG A C 1
ATOM 493 O O . ARG A 1 71 ? -18.378 -19.831 5.746 1.00 73.06 71 ARG A O 1
ATOM 500 N N . ALA A 1 72 ? -19.176 -21.288 7.249 1.00 76.88 72 ALA A N 1
ATOM 501 C CA . ALA A 1 72 ? -17.902 -21.665 7.850 1.00 76.88 72 ALA A CA 1
ATOM 502 C C . ALA A 1 72 ? -17.376 -23.029 7.370 1.00 76.88 72 ALA A C 1
ATOM 504 O O . ALA A 1 72 ? -16.453 -23.585 7.966 1.00 76.88 72 ALA A O 1
ATOM 505 N N . SER A 1 73 ? -17.951 -23.567 6.288 1.00 77.44 73 SER A N 1
ATOM 506 C CA . SER A 1 73 ? -17.525 -24.824 5.653 1.00 77.44 73 SER A CA 1
ATOM 507 C C . SER A 1 73 ? -16.055 -24.809 5.211 1.00 77.44 73 SER A C 1
ATOM 509 O O . SER A 1 73 ? -15.394 -25.839 5.297 1.00 77.44 73 SER A O 1
ATOM 511 N N . ASN A 1 74 ? -15.527 -23.635 4.849 1.00 76.12 74 ASN A N 1
ATOM 512 C CA . ASN A 1 74 ? -14.120 -23.415 4.485 1.00 76.12 74 ASN A CA 1
ATOM 513 C C . ASN A 1 74 ? -13.240 -22.958 5.674 1.00 76.12 74 ASN A C 1
ATOM 515 O O . ASN A 1 74 ? -12.118 -22.490 5.480 1.00 76.12 74 ASN A O 1
ATOM 519 N N . GLY A 1 75 ? -13.741 -23.059 6.911 1.00 83.38 75 GLY A N 1
ATOM 520 C CA . GLY A 1 75 ? -13.071 -22.588 8.127 1.00 83.38 75 GLY A CA 1
ATOM 521 C C . GLY A 1 75 ? -13.438 -21.154 8.528 1.00 83.38 75 GLY A C 1
ATOM 522 O O . GLY A 1 75 ? -14.094 -20.419 7.786 1.00 83.38 75 GLY A O 1
ATOM 523 N N . VAL A 1 76 ? -13.019 -20.752 9.736 1.00 85.81 76 VAL A N 1
ATOM 524 C CA . VAL A 1 76 ? -13.274 -19.408 10.292 1.00 85.81 76 VAL A CA 1
ATOM 525 C C . VAL A 1 76 ? -11.979 -18.759 10.758 1.00 85.81 76 VAL A C 1
ATOM 527 O O . VAL A 1 76 ? -11.224 -19.347 11.531 1.00 85.81 76 VAL A O 1
ATOM 530 N N . LEU A 1 77 ? -11.755 -17.515 10.344 1.00 87.00 77 LEU A N 1
ATOM 531 C CA . LEU A 1 77 ? -10.727 -16.634 10.885 1.00 87.00 77 LEU A CA 1
ATOM 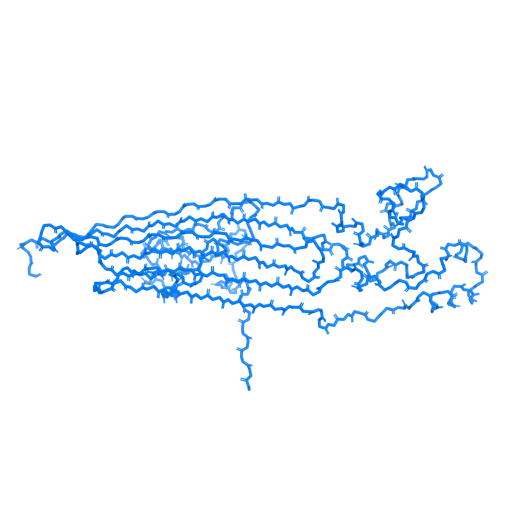532 C C . LEU A 1 77 ? -11.370 -15.681 11.900 1.00 87.00 77 LEU A C 1
ATOM 534 O O . LEU A 1 77 ? -12.016 -14.702 11.526 1.00 87.00 77 LEU A O 1
ATOM 538 N N . LEU A 1 78 ? -11.190 -15.962 13.188 1.00 88.44 78 LEU A N 1
ATOM 539 C CA . LEU A 1 78 ? -11.698 -15.137 14.278 1.00 88.44 78 LEU A CA 1
ATOM 540 C C . LEU A 1 78 ? -10.662 -14.085 14.679 1.00 88.44 78 LEU A C 1
ATOM 542 O O . LEU A 1 78 ? -9.570 -14.408 15.143 1.00 88.44 78 LEU A O 1
ATOM 546 N N . ILE A 1 79 ? -11.033 -12.819 14.540 1.00 89.25 79 ILE A N 1
ATOM 547 C CA . ILE A 1 79 ? -10.242 -11.657 14.929 1.00 89.25 79 ILE A CA 1
ATOM 548 C C . ILE A 1 79 ? -10.900 -11.022 16.151 1.00 89.25 79 ILE A C 1
ATOM 550 O O . ILE A 1 79 ? -12.027 -10.524 16.079 1.00 89.25 79 ILE A O 1
ATOM 554 N N . THR A 1 80 ? -10.171 -11.003 17.263 1.00 90.38 80 THR A N 1
ATOM 555 C CA . THR A 1 80 ? -10.581 -10.295 18.483 1.00 90.38 80 THR A CA 1
ATOM 556 C C . THR A 1 80 ? -9.771 -9.018 18.605 1.00 90.38 80 THR A C 1
ATOM 558 O O . THR A 1 80 ? -8.549 -9.035 18.428 1.00 90.38 80 THR A O 1
ATOM 561 N N . THR A 1 81 ? -10.430 -7.898 18.894 1.00 91.12 81 THR A N 1
ATOM 562 C CA . THR A 1 81 ? -9.738 -6.629 19.140 1.00 91.12 81 THR A CA 1
ATOM 563 C C . THR A 1 81 ? -9.600 -6.290 20.605 1.00 91.12 81 THR A C 1
ATOM 565 O O . THR A 1 81 ? -10.428 -6.656 21.437 1.00 91.12 81 THR A O 1
ATOM 568 N N . LYS A 1 82 ? -8.529 -5.546 20.894 1.00 91.25 82 LYS A N 1
ATOM 569 C CA . LYS A 1 82 ? -8.175 -5.102 22.237 1.00 91.25 82 LYS A CA 1
ATOM 570 C C . LYS A 1 82 ? -9.340 -4.329 22.849 1.00 91.25 82 LYS A C 1
ATOM 572 O O . LYS A 1 82 ? -9.850 -3.379 22.251 1.00 91.25 82 LYS A O 1
ATOM 577 N N . LYS A 1 83 ? -9.712 -4.703 24.069 1.00 88.31 83 LYS A N 1
ATOM 578 C CA . LYS A 1 83 ? -10.806 -4.080 24.823 1.00 88.31 83 LYS A CA 1
ATOM 579 C C . LYS A 1 83 ? -10.297 -3.055 25.832 1.00 88.31 83 LYS A C 1
ATOM 581 O O . LYS A 1 83 ? -9.102 -2.968 26.123 1.00 88.31 83 LYS A O 1
ATOM 586 N N . GLY A 1 84 ? -11.221 -2.259 26.364 1.00 84.06 84 GLY A N 1
ATOM 587 C CA . GLY A 1 84 ? -10.936 -1.389 27.500 1.00 84.06 84 GLY A CA 1
ATOM 588 C C . GLY A 1 84 ? -10.638 -2.196 28.763 1.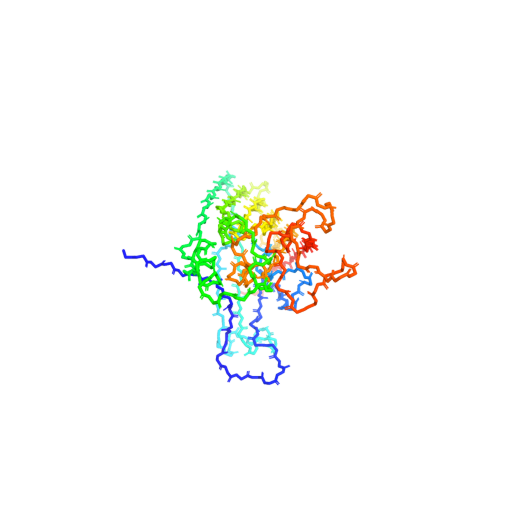00 84.06 84 GLY A C 1
ATOM 589 O O . GLY A 1 84 ? -11.334 -3.160 29.073 1.00 84.06 84 GLY A O 1
ATOM 590 N N . VAL A 1 85 ? -9.625 -1.778 29.522 1.00 85.88 85 VAL A N 1
ATOM 591 C CA . VAL A 1 85 ? -9.282 -2.378 30.819 1.00 85.88 85 VAL A CA 1
ATOM 592 C C . VAL A 1 85 ? -9.646 -1.427 31.951 1.00 85.88 85 VAL A C 1
ATOM 594 O O . VAL A 1 85 ? -9.494 -0.211 31.829 1.00 85.88 85 VAL A O 1
ATOM 597 N N . LYS A 1 86 ? -10.120 -1.966 33.080 1.00 86.62 86 LYS A N 1
ATOM 598 C CA . LYS A 1 86 ? -10.320 -1.154 34.288 1.00 86.62 86 LYS A CA 1
ATOM 599 C C . LYS A 1 86 ? -8.977 -0.597 34.770 1.00 86.62 86 LYS A C 1
ATOM 601 O O . LYS A 1 86 ? -7.953 -1.272 34.701 1.00 86.62 86 LYS A O 1
ATOM 606 N N . GLY A 1 87 ? -9.005 0.620 35.309 1.00 88.25 87 GLY A N 1
ATOM 607 C CA . GLY A 1 87 ? -7.846 1.257 35.932 1.00 88.25 87 GLY A CA 1
ATOM 608 C C . GLY A 1 87 ? -7.429 2.559 35.256 1.00 88.25 87 GLY A C 1
ATOM 609 O O . GLY A 1 87 ? -8.217 3.203 34.559 1.00 88.25 87 GLY A O 1
ATOM 610 N N . LYS A 1 88 ? -6.180 2.962 35.520 1.00 92.62 88 LYS A N 1
ATOM 611 C CA . LYS A 1 88 ? -5.614 4.227 35.038 1.00 92.62 88 LYS A CA 1
ATOM 612 C C . LYS A 1 88 ? -5.596 4.263 33.512 1.00 92.62 88 LYS A C 1
ATOM 614 O O . LYS A 1 88 ? -5.289 3.259 32.872 1.00 92.62 88 LYS A O 1
ATOM 619 N N . ILE A 1 89 ? -5.873 5.439 32.955 1.00 95.44 89 ILE A N 1
ATOM 620 C CA . ILE A 1 89 ? -5.760 5.682 31.519 1.00 95.44 89 ILE A CA 1
ATOM 621 C C . ILE A 1 89 ? -4.295 5.518 31.108 1.00 95.44 89 ILE A C 1
ATOM 623 O O . ILE A 1 89 ? -3.397 6.107 31.711 1.00 95.44 89 ILE A O 1
ATOM 627 N N . ARG A 1 90 ? -4.069 4.696 30.088 1.00 94.88 90 ARG A N 1
ATOM 628 C CA . ARG A 1 90 ? -2.781 4.466 29.439 1.00 94.88 90 ARG A CA 1
ATOM 629 C C . ARG A 1 90 ? -2.868 4.961 28.010 1.00 94.88 90 ARG A C 1
ATOM 631 O O . ARG A 1 90 ? -3.823 4.635 27.307 1.00 94.88 90 ARG A O 1
ATOM 638 N N . PHE A 1 91 ? -1.853 5.702 27.598 1.00 96.06 91 PHE A N 1
ATOM 639 C CA . PHE A 1 91 ? -1.669 6.127 26.221 1.00 96.06 91 PHE A CA 1
ATOM 640 C C . PHE A 1 91 ? -0.547 5.303 25.607 1.00 96.06 91 PHE A C 1
ATOM 642 O O . PHE A 1 91 ? 0.467 5.056 26.258 1.00 96.06 91 PHE A O 1
ATOM 649 N N . ASN A 1 92 ? -0.738 4.875 24.367 1.00 95.88 92 ASN A N 1
ATOM 650 C CA . ASN A 1 92 ? 0.279 4.187 23.595 1.00 95.88 92 ASN A CA 1
ATOM 651 C C . ASN A 1 92 ? 0.428 4.872 22.243 1.00 95.88 92 ASN A C 1
ATOM 653 O O . ASN A 1 92 ? -0.565 5.103 21.552 1.00 95.88 92 ASN A O 1
ATOM 657 N N . TYR A 1 93 ? 1.671 5.143 21.868 1.00 96.38 93 TYR A N 1
ATOM 658 C CA . TYR A 1 93 ? 2.035 5.621 20.547 1.00 96.38 93 TYR A CA 1
ATOM 659 C C . TYR A 1 93 ? 3.021 4.638 19.928 1.00 96.38 93 TYR A C 1
ATOM 661 O O . TYR A 1 93 ? 4.016 4.287 20.557 1.00 96.38 93 TYR A O 1
ATOM 669 N N . ASN A 1 94 ? 2.731 4.191 18.712 1.00 94.75 94 ASN A N 1
ATOM 670 C CA . ASN A 1 94 ? 3.616 3.343 17.932 1.00 94.75 94 ASN A CA 1
ATOM 671 C C . ASN A 1 94 ? 3.820 3.969 16.556 1.00 94.75 94 ASN A C 1
ATOM 673 O O . ASN A 1 94 ? 2.853 4.370 15.911 1.00 94.75 94 ASN A O 1
ATOM 677 N N . THR A 1 95 ? 5.069 4.014 16.107 1.00 96.06 95 THR A N 1
ATOM 678 C CA . THR A 1 95 ? 5.413 4.400 14.742 1.00 96.06 95 THR A CA 1
ATOM 679 C C . THR A 1 95 ? 6.294 3.323 14.130 1.00 96.06 95 THR A C 1
ATOM 681 O O . THR A 1 95 ? 7.174 2.770 14.790 1.00 96.06 95 THR A O 1
ATOM 684 N N . THR A 1 96 ? 6.030 2.971 12.881 1.00 95.50 96 THR A N 1
ATOM 685 C CA . THR A 1 96 ? 6.820 2.004 12.121 1.00 95.50 96 THR A CA 1
ATOM 686 C C . THR A 1 96 ? 7.213 2.645 10.808 1.00 95.50 96 THR A C 1
ATOM 688 O O . THR A 1 96 ? 6.352 3.119 10.074 1.00 95.50 96 THR A O 1
ATOM 691 N N . LEU A 1 97 ? 8.512 2.661 10.522 1.00 96.62 97 LEU A N 1
ATOM 692 C CA . LEU A 1 97 ? 9.070 3.135 9.261 1.00 96.62 97 LEU A CA 1
ATOM 693 C C . LEU A 1 97 ? 9.553 1.934 8.453 1.00 96.62 97 LEU A C 1
ATOM 695 O O . LEU A 1 97 ? 10.130 0.997 9.002 1.00 96.62 97 LEU A O 1
ATOM 699 N N . SER A 1 98 ? 9.320 1.971 7.149 1.00 93.75 98 SER A N 1
ATOM 700 C CA . SER A 1 98 ? 9.700 0.920 6.212 1.00 93.75 98 SER A CA 1
ATOM 701 C C . SER A 1 98 ? 10.291 1.535 4.952 1.00 93.75 98 SER A C 1
ATOM 703 O O . SER A 1 98 ? 9.887 2.619 4.528 1.00 93.75 98 SER A O 1
ATOM 705 N N . ALA A 1 99 ? 11.259 0.838 4.366 1.00 94.94 99 ALA A N 1
ATOM 706 C CA . ALA A 1 99 ? 11.841 1.189 3.084 1.00 94.94 99 ALA A CA 1
ATOM 707 C C . ALA A 1 99 ? 11.992 -0.078 2.236 1.00 94.94 99 ALA A C 1
ATOM 709 O O . ALA A 1 99 ? 12.388 -1.124 2.748 1.00 94.94 99 ALA A O 1
ATOM 710 N N . GLY A 1 100 ? 11.677 0.023 0.949 1.00 93.50 100 GLY A N 1
ATOM 711 C CA . GLY A 1 100 ? 11.781 -1.052 -0.028 1.00 93.50 100 GLY A CA 1
ATOM 712 C C . GLY A 1 100 ? 12.556 -0.590 -1.253 1.00 93.50 100 GLY A C 1
ATOM 713 O O . GLY A 1 100 ? 12.379 0.528 -1.731 1.00 93.50 100 GLY A O 1
ATOM 714 N N . ILE A 1 101 ? 13.418 -1.455 -1.772 1.00 94.25 101 ILE A N 1
ATOM 715 C CA . ILE A 1 101 ? 14.173 -1.220 -3.004 1.00 94.25 101 ILE A CA 1
ATOM 716 C C . ILE A 1 101 ? 14.032 -2.432 -3.916 1.00 94.25 101 ILE A C 1
ATOM 718 O O . ILE A 1 101 ? 13.800 -3.548 -3.449 1.00 94.25 101 ILE A O 1
ATOM 722 N N . VAL A 1 102 ? 14.179 -2.217 -5.221 1.00 93.56 102 VAL A N 1
ATOM 723 C CA . VAL A 1 102 ? 14.204 -3.321 -6.182 1.00 93.56 102 VAL A CA 1
ATOM 724 C C . VAL A 1 102 ? 15.421 -4.209 -5.903 1.00 93.56 102 VAL A C 1
ATOM 726 O O . VAL A 1 102 ? 16.557 -3.742 -5.910 1.00 93.56 102 VAL A O 1
ATOM 729 N N . GLY A 1 103 ? 15.182 -5.490 -5.610 1.00 92.00 103 GLY A N 1
ATOM 730 C CA . GLY A 1 103 ? 16.254 -6.425 -5.253 1.00 92.00 103 GLY A CA 1
ATOM 731 C C . GLY A 1 103 ? 17.044 -6.940 -6.458 1.00 92.00 103 GLY A C 1
ATOM 732 O O . GLY A 1 103 ? 18.257 -7.113 -6.380 1.00 92.00 103 GLY A O 1
ATOM 733 N N . LYS A 1 104 ? 16.366 -7.190 -7.583 1.00 93.62 104 LYS A N 1
ATOM 734 C CA . LYS A 1 104 ? 16.982 -7.695 -8.814 1.00 93.62 104 LYS A CA 1
ATOM 735 C C . LYS A 1 104 ? 16.210 -7.207 -10.034 1.00 93.62 104 LYS A C 1
ATOM 737 O O . LYS A 1 104 ? 14.985 -7.265 -10.046 1.00 93.62 104 LYS A O 1
ATOM 742 N N . THR A 1 105 ? 16.944 -6.784 -11.055 1.00 94.12 105 THR A N 1
ATOM 743 C CA . THR A 1 105 ? 16.427 -6.449 -12.385 1.00 94.12 105 THR A CA 1
ATOM 744 C C . THR A 1 105 ? 16.805 -7.534 -13.392 1.00 94.12 105 THR A C 1
ATOM 746 O O . THR A 1 105 ? 17.715 -8.343 -13.167 1.00 94.12 105 THR A O 1
ATOM 749 N N . VAL A 1 106 ? 16.079 -7.586 -14.505 1.00 95.12 106 VAL A N 1
ATOM 750 C CA . VAL A 1 106 ? 16.408 -8.466 -15.628 1.00 95.12 106 VAL A CA 1
ATOM 751 C C . VAL A 1 106 ? 17.604 -7.872 -16.367 1.00 95.12 106 VAL A C 1
ATOM 753 O O . VAL A 1 106 ? 17.637 -6.673 -16.632 1.00 95.12 106 VAL A O 1
ATOM 756 N N . LYS A 1 107 ? 18.596 -8.698 -16.709 1.00 95.06 107 LYS A N 1
ATOM 757 C CA . LYS A 1 107 ? 19.700 -8.255 -17.567 1.00 95.06 107 LYS A CA 1
ATOM 758 C C . LYS A 1 107 ? 19.175 -8.125 -18.995 1.00 95.06 107 LYS A C 1
ATOM 760 O O . LYS A 1 107 ? 18.789 -9.129 -19.587 1.00 95.06 107 LYS A O 1
ATOM 765 N N . VAL A 1 108 ? 19.151 -6.901 -19.506 1.00 94.62 108 VAL A N 1
ATOM 766 C CA . VAL A 1 108 ? 18.743 -6.561 -20.874 1.00 94.62 108 VAL A CA 1
ATOM 767 C C . VAL A 1 108 ? 19.909 -5.898 -21.599 1.00 94.62 108 VAL A C 1
ATOM 769 O O . VAL A 1 108 ? 20.847 -5.432 -20.950 1.00 94.62 108 VAL A O 1
ATOM 772 N N . LEU A 1 109 ? 19.854 -5.884 -22.929 1.00 95.31 109 LEU A N 1
ATOM 773 C CA . LEU A 1 109 ? 20.845 -5.187 -23.744 1.00 95.31 109 LEU A CA 1
ATOM 774 C C . LEU A 1 109 ? 20.766 -3.674 -23.503 1.00 95.31 109 LEU A C 1
ATOM 776 O O . LEU A 1 109 ? 19.684 -3.110 -23.335 1.00 95.31 109 LEU A O 1
ATOM 780 N N . SER A 1 110 ? 21.919 -3.022 -23.516 1.00 96.00 110 SER A N 1
ATOM 781 C CA . SER A 1 110 ? 22.049 -1.568 -23.577 1.00 96.00 110 SER A CA 1
ATOM 782 C C . SER A 1 110 ? 21.752 -1.039 -24.985 1.00 96.00 110 SER A C 1
ATOM 784 O O . SER A 1 110 ? 21.766 -1.784 -25.967 1.00 96.00 110 SER A O 1
ATOM 786 N N . GLY A 1 111 ? 21.518 0.271 -25.109 1.00 95.25 111 GLY A N 1
ATOM 787 C CA . GLY A 1 111 ? 21.318 0.900 -26.417 1.00 95.25 111 GLY A CA 1
ATOM 788 C C . GLY A 1 111 ? 22.536 0.765 -27.336 1.00 95.25 111 GLY A C 1
ATOM 789 O O . GLY A 1 111 ? 22.367 0.550 -28.532 1.00 95.25 111 GLY A O 1
ATOM 790 N N . ASP A 1 112 ? 23.757 0.805 -26.797 1.00 96.56 112 ASP A N 1
ATOM 791 C CA . ASP A 1 112 ? 24.981 0.582 -27.576 1.00 96.56 112 ASP A CA 1
ATOM 792 C C . ASP A 1 112 ? 25.065 -0.842 -28.132 1.00 96.56 112 ASP A C 1
ATOM 794 O O . ASP A 1 112 ? 25.400 -1.020 -29.302 1.00 96.56 112 ASP A O 1
ATOM 798 N N . GLU A 1 113 ? 24.714 -1.852 -27.334 1.00 96.06 113 GLU A N 1
ATOM 799 C CA . GLU A 1 113 ? 24.677 -3.246 -27.791 1.00 96.06 113 GLU A CA 1
ATOM 800 C C . GLU A 1 113 ? 23.608 -3.454 -28.870 1.00 96.06 113 GLU A C 1
ATOM 802 O O . GLU A 1 113 ? 23.883 -4.090 -29.887 1.00 96.06 113 GLU A O 1
ATOM 807 N N . VAL A 1 114 ? 22.416 -2.867 -28.699 1.00 95.06 114 VAL A N 1
ATOM 808 C CA . VAL A 1 114 ? 21.357 -2.901 -29.724 1.00 95.06 114 VAL A CA 1
ATOM 809 C C . VAL A 1 114 ? 21.829 -2.226 -31.013 1.00 95.06 114 VAL A C 1
ATOM 811 O O . VAL A 1 114 ? 21.719 -2.821 -32.086 1.00 95.06 114 VAL A O 1
ATOM 814 N N . ARG A 1 115 ? 22.417 -1.024 -30.932 1.00 95.88 115 ARG A N 1
ATOM 815 C CA . ARG A 1 115 ? 22.979 -0.330 -32.101 1.00 95.88 115 ARG A CA 1
ATOM 816 C C . ARG A 1 115 ? 24.062 -1.158 -32.784 1.00 95.88 115 ARG A C 1
ATOM 818 O O . ARG A 1 115 ? 24.071 -1.228 -34.008 1.00 95.88 115 ARG A O 1
ATOM 825 N N . ALA A 1 116 ? 24.962 -1.785 -32.028 1.00 95.62 116 ALA A N 1
ATOM 826 C CA . ALA A 1 116 ? 26.023 -2.618 -32.587 1.00 95.62 116 ALA A CA 1
ATOM 827 C C . ALA A 1 116 ? 25.458 -3.816 -33.367 1.00 95.62 116 ALA A C 1
ATOM 829 O O . ALA A 1 116 ? 25.900 -4.070 -34.485 1.00 95.62 116 ALA A O 1
ATOM 830 N N . ILE A 1 117 ? 24.450 -4.502 -32.817 1.00 94.06 117 ILE A N 1
ATOM 831 C CA . ILE A 1 117 ? 23.789 -5.643 -33.470 1.00 94.06 117 ILE A CA 1
ATOM 832 C C . ILE A 1 117 ? 23.083 -5.203 -34.759 1.00 94.06 117 ILE A C 1
ATOM 834 O O . ILE A 1 117 ? 23.286 -5.811 -35.807 1.00 94.06 117 ILE A O 1
ATOM 838 N N . ILE A 1 118 ? 22.289 -4.130 -34.707 1.00 93.94 118 ILE A N 1
ATOM 839 C CA . ILE A 1 118 ? 21.513 -3.661 -35.866 1.00 93.94 118 ILE A CA 1
ATOM 840 C C . ILE A 1 118 ? 22.417 -3.065 -36.956 1.00 93.94 118 ILE A C 1
ATOM 842 O O . ILE A 1 118 ? 22.199 -3.308 -38.141 1.00 93.94 118 ILE A O 1
ATOM 846 N N . ASN A 1 119 ? 23.469 -2.329 -36.587 1.00 92.94 119 ASN A N 1
ATOM 847 C CA . ASN A 1 119 ? 24.435 -1.815 -37.562 1.00 92.94 119 ASN A CA 1
ATOM 848 C C . ASN A 1 119 ? 25.252 -2.939 -38.217 1.00 92.94 119 ASN A C 1
ATOM 850 O O . ASN A 1 119 ? 25.630 -2.802 -39.378 1.00 92.94 119 ASN A O 1
ATOM 854 N N . ALA A 1 120 ? 25.511 -4.042 -37.505 1.00 93.31 120 ALA A N 1
ATOM 855 C CA . ALA A 1 120 ? 26.178 -5.216 -38.067 1.00 93.31 120 ALA A CA 1
ATOM 856 C C . ALA A 1 120 ? 25.291 -5.990 -39.061 1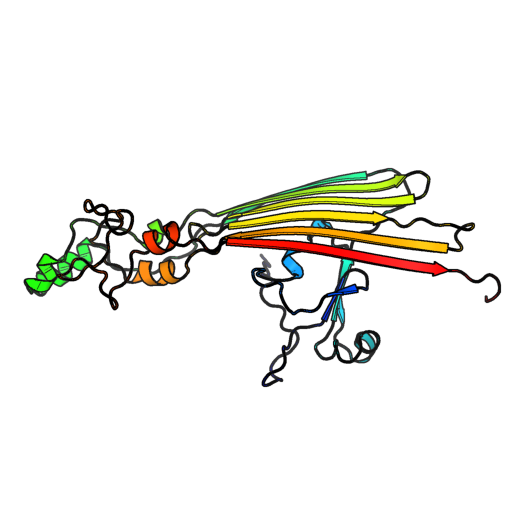.00 93.31 120 ALA A C 1
ATOM 858 O O . ALA A 1 120 ? 25.817 -6.548 -40.021 1.00 93.31 120 ALA A O 1
ATOM 859 N N . ASP A 1 121 ? 23.968 -5.994 -38.861 1.00 90.94 121 ASP A N 1
ATOM 860 C CA . ASP A 1 121 ? 22.992 -6.546 -39.816 1.00 90.94 121 ASP A CA 1
ATOM 861 C C . ASP A 1 121 ? 22.930 -5.725 -41.120 1.00 90.94 121 ASP A C 1
ATOM 863 O O . ASP A 1 121 ? 22.691 -6.259 -42.201 1.00 90.94 121 ASP A O 1
ATOM 867 N N . GLY A 1 122 ? 23.198 -4.415 -41.040 1.00 86.38 122 GLY A N 1
ATOM 868 C CA . GLY A 1 122 ? 23.330 -3.534 -42.205 1.00 86.38 122 GLY A CA 1
ATOM 869 C C . GLY A 1 122 ? 22.007 -3.156 -42.881 1.00 86.38 122 GLY A C 1
ATOM 870 O O . GLY A 1 122 ? 22.022 -2.513 -43.931 1.00 86.38 122 GLY A O 1
ATOM 871 N N . ASN A 1 123 ? 20.860 -3.518 -42.299 1.00 91.31 123 ASN A N 1
ATOM 872 C CA . ASN A 1 123 ? 19.548 -3.195 -42.848 1.00 91.31 123 ASN A CA 1
ATOM 873 C C . ASN A 1 123 ? 19.183 -1.708 -42.621 1.00 91.31 123 ASN A C 1
ATOM 875 O O . ASN A 1 123 ? 18.955 -1.299 -41.477 1.00 91.31 123 ASN A O 1
ATOM 879 N N . PRO A 1 124 ? 19.054 -0.892 -43.690 1.00 89.31 124 PRO A N 1
ATOM 880 C CA . PRO A 1 124 ? 18.819 0.548 -43.577 1.00 89.31 124 PRO A CA 1
ATOM 881 C C . PRO A 1 124 ? 17.469 0.909 -42.939 1.00 89.31 124 PRO A C 1
ATOM 883 O O . PRO A 1 124 ? 17.315 2.002 -42.399 1.00 89.31 124 PRO A O 1
ATOM 886 N N . THR A 1 125 ? 16.481 0.008 -42.982 1.00 87.88 125 THR A N 1
ATOM 887 C CA . THR A 1 125 ? 15.175 0.233 -42.351 1.00 87.88 125 THR A CA 1
ATOM 888 C C . THR A 1 125 ? 15.283 0.207 -40.830 1.00 87.88 125 THR A C 1
ATOM 890 O O . THR A 1 125 ? 14.683 1.048 -40.170 1.00 87.88 125 THR A O 1
ATOM 893 N N . PHE A 1 126 ? 16.056 -0.723 -40.264 1.00 86.31 126 PHE A N 1
ATOM 894 C CA . PHE A 1 126 ? 16.218 -0.817 -38.812 1.00 86.31 126 PHE A CA 1
ATOM 895 C C . PHE A 1 126 ? 17.195 0.224 -38.275 1.00 86.31 126 PHE A C 1
ATOM 897 O O . PHE A 1 126 ? 16.944 0.796 -37.216 1.00 86.31 126 PHE A O 1
ATOM 904 N N . THR A 1 127 ? 18.266 0.531 -39.011 1.00 88.62 127 THR A N 1
ATOM 905 C CA . THR A 1 127 ? 19.231 1.552 -38.577 1.00 88.62 127 THR A CA 1
ATOM 906 C C . THR A 1 127 ? 18.612 2.948 -38.503 1.00 88.62 127 THR A C 1
ATOM 908 O O . THR A 1 127 ? 18.964 3.713 -37.609 1.00 88.62 127 THR A O 1
ATOM 911 N N . ALA A 1 128 ? 17.637 3.264 -39.364 1.00 89.56 128 ALA A N 1
ATOM 912 C CA . ALA A 1 128 ? 16.906 4.533 -39.333 1.00 89.56 128 ALA A CA 1
ATOM 913 C C . ALA A 1 128 ? 15.976 4.702 -38.113 1.00 89.56 128 ALA A C 1
ATOM 915 O O . ALA A 1 128 ? 15.586 5.827 -37.805 1.00 89.56 128 ALA A O 1
ATOM 916 N N . LEU A 1 129 ? 15.611 3.610 -37.428 1.00 88.44 129 LEU A N 1
ATOM 917 C CA . LEU A 1 129 ? 14.747 3.640 -36.239 1.00 88.44 129 LEU A CA 1
ATOM 918 C C . LEU A 1 129 ? 15.535 3.801 -34.932 1.00 88.44 129 LEU A C 1
ATOM 920 O O . LEU A 1 129 ? 14.939 4.127 -33.906 1.00 88.44 129 LEU A O 1
ATOM 924 N N . LEU A 1 130 ? 16.852 3.577 -34.953 1.00 91.88 130 LEU A N 1
ATOM 925 C CA . LEU A 1 130 ? 17.699 3.649 -33.764 1.00 91.88 130 LEU A CA 1
ATOM 926 C C . LEU A 1 130 ? 17.789 5.084 -33.240 1.00 91.88 130 LEU A C 1
ATOM 928 O O . LEU A 1 130 ? 18.105 6.020 -33.975 1.00 91.88 130 LEU A O 1
ATOM 932 N N . GLY A 1 131 ? 17.593 5.241 -31.935 1.00 92.38 131 GLY A N 1
ATOM 933 C CA . GLY A 1 131 ? 17.916 6.477 -31.239 1.00 92.38 131 GLY A CA 1
ATOM 934 C C . GLY A 1 131 ? 19.377 6.530 -30.772 1.00 92.38 131 GLY A C 1
ATOM 935 O O . GLY A 1 131 ? 20.163 5.582 -30.893 1.00 92.38 131 GLY A O 1
ATOM 936 N N . THR A 1 132 ? 19.757 7.670 -30.199 1.00 93.88 132 THR A N 1
ATOM 937 C CA . THR A 1 132 ? 21.106 7.919 -29.660 1.00 93.88 132 THR A CA 1
ATOM 938 C C . THR A 1 132 ? 21.194 7.751 -28.142 1.00 93.88 132 THR A C 1
ATOM 940 O O . THR A 1 132 ? 22.275 7.891 -27.573 1.00 93.88 132 THR A O 1
ATOM 943 N N . ALA A 1 133 ? 20.079 7.455 -27.467 1.00 95.38 133 ALA A N 1
ATOM 944 C CA . ALA A 1 133 ? 20.037 7.308 -26.019 1.00 95.38 133 ALA A CA 1
ATOM 945 C C . ALA A 1 133 ? 20.539 5.927 -25.558 1.00 95.38 133 ALA A C 1
ATOM 947 O O . ALA A 1 133 ? 20.796 5.025 -26.356 1.00 95.38 133 ALA A O 1
ATOM 948 N N . ASN A 1 134 ? 20.693 5.787 -24.243 1.00 96.12 134 ASN A N 1
ATOM 949 C CA . ASN A 1 134 ? 21.000 4.542 -23.538 1.00 96.12 134 ASN A CA 1
ATOM 950 C C . ASN A 1 134 ? 20.132 4.489 -22.273 1.00 96.12 134 ASN A C 1
ATOM 952 O O . ASN A 1 134 ? 20.618 4.648 -21.152 1.00 96.12 134 ASN A O 1
ATOM 956 N N . THR A 1 135 ? 18.820 4.380 -22.457 1.00 97.00 135 THR A N 1
ATOM 957 C CA . THR A 1 135 ? 17.849 4.462 -21.366 1.00 97.00 135 THR A CA 1
ATOM 958 C C . THR A 1 135 ? 17.660 3.101 -20.702 1.00 97.00 135 THR A C 1
ATOM 960 O O . THR A 1 135 ? 17.229 2.136 -21.328 1.00 97.00 135 THR A O 1
ATOM 963 N N . ASP A 1 136 ? 17.948 3.036 -19.401 1.00 96.62 136 ASP A N 1
ATOM 964 C CA . ASP A 1 136 ? 17.598 1.892 -18.557 1.00 96.62 136 ASP A CA 1
ATOM 965 C C . ASP A 1 136 ? 16.145 2.028 -18.097 1.00 96.62 136 ASP A C 1
ATOM 967 O O . ASP A 1 136 ? 15.834 2.639 -17.072 1.00 96.62 136 ASP A O 1
ATOM 971 N N . TRP A 1 137 ? 15.238 1.446 -18.870 1.00 97.12 137 TRP A N 1
ATOM 972 C CA . TRP A 1 137 ? 13.810 1.534 -18.600 1.00 97.12 137 TRP A CA 1
ATOM 973 C C . TRP A 1 137 ? 13.392 0.919 -17.264 1.00 97.12 137 TRP A C 1
ATOM 975 O O . TRP A 1 137 ? 12.445 1.410 -16.649 1.00 97.12 137 TRP A O 1
ATOM 985 N N . GLN A 1 138 ? 14.093 -0.111 -16.775 1.00 96.94 138 GLN A N 1
ATOM 986 C CA . GLN A 1 138 ? 13.791 -0.708 -15.471 1.00 96.94 138 GLN A CA 1
ATOM 987 C C . GLN A 1 138 ? 14.112 0.280 -14.344 1.00 96.94 138 GLN A C 1
ATOM 989 O O . GLN A 1 138 ? 13.325 0.432 -13.408 1.00 96.94 138 GLN A O 1
ATOM 994 N N . LYS A 1 139 ? 15.216 1.023 -14.459 1.00 96.44 139 LYS A N 1
ATOM 995 C CA . LYS A 1 139 ? 15.539 2.112 -13.528 1.00 96.44 139 LYS A CA 1
ATOM 996 C C . LYS A 1 139 ? 14.520 3.253 -13.587 1.00 96.44 139 LYS A C 1
ATOM 998 O O . LYS A 1 139 ? 14.240 3.876 -12.564 1.00 96.44 139 LYS A O 1
ATOM 1003 N N . GLU A 1 140 ? 13.935 3.507 -14.753 1.00 96.69 140 GLU A N 1
ATOM 1004 C CA . GLU A 1 140 ? 12.968 4.591 -14.933 1.00 96.69 140 GLU A CA 1
ATOM 1005 C C . GLU A 1 140 ? 11.563 4.283 -14.411 1.00 96.69 140 GLU A C 1
ATOM 1007 O O . GLU A 1 140 ? 10.816 5.217 -14.118 1.00 96.69 140 GLU A O 1
ATOM 1012 N N . ILE A 1 141 ? 11.192 3.016 -14.224 1.00 96.81 141 ILE A N 1
ATOM 1013 C CA . ILE A 1 141 ? 9.882 2.654 -13.656 1.00 96.81 141 ILE A CA 1
ATOM 1014 C C . ILE A 1 141 ? 9.906 2.406 -12.151 1.00 96.81 141 ILE A C 1
ATOM 1016 O O . ILE A 1 141 ? 8.864 2.508 -11.502 1.00 96.81 141 ILE A O 1
ATOM 1020 N N . TYR A 1 142 ? 11.068 2.089 -11.583 1.00 97.00 142 TYR A N 1
ATOM 1021 C CA . TYR A 1 142 ? 11.194 1.787 -10.162 1.00 97.00 142 TYR A CA 1
ATOM 1022 C C . TYR A 1 142 ? 11.644 3.002 -9.346 1.00 97.00 142 TYR A C 1
ATOM 1024 O O . TYR A 1 142 ? 12.306 3.919 -9.831 1.00 97.00 142 TYR A O 1
ATOM 1032 N N . ARG A 1 143 ? 11.267 3.012 -8.069 1.00 95.50 143 ARG A N 1
ATOM 1033 C CA . ARG A 1 143 ? 11.699 3.984 -7.063 1.00 95.50 143 ARG A CA 1
ATOM 1034 C C . ARG A 1 143 ? 11.939 3.284 -5.724 1.00 95.50 143 ARG A C 1
ATOM 1036 O O . ARG A 1 143 ? 11.324 2.248 -5.469 1.00 95.50 143 ARG A O 1
ATOM 1043 N N . PRO A 1 144 ? 12.768 3.851 -4.833 1.00 96.19 144 PRO A N 1
ATOM 1044 C CA . PRO A 1 144 ? 12.711 3.496 -3.424 1.00 96.19 144 PRO A CA 1
ATOM 1045 C C . PRO A 1 144 ? 11.294 3.741 -2.891 1.00 96.19 144 PRO A C 1
ATOM 1047 O O . PRO A 1 144 ? 10.746 4.836 -3.025 1.00 96.19 144 PRO A O 1
ATOM 1050 N N . ALA A 1 145 ? 10.702 2.704 -2.318 1.00 94.94 145 ALA A N 1
ATOM 1051 C CA . ALA A 1 145 ? 9.418 2.744 -1.644 1.00 94.94 145 ALA A CA 1
ATOM 1052 C C . ALA A 1 145 ? 9.642 3.114 -0.181 1.00 94.94 145 ALA A C 1
ATOM 1054 O O . ALA A 1 145 ? 10.464 2.487 0.481 1.00 94.94 145 ALA A O 1
ATOM 1055 N N . ILE A 1 146 ? 8.923 4.104 0.339 1.00 95.31 146 ILE A N 1
ATOM 1056 C CA . ILE A 1 146 ? 8.950 4.450 1.762 1.00 95.31 146 ILE A CA 1
ATOM 1057 C C . ILE A 1 146 ? 7.536 4.285 2.304 1.00 95.31 146 ILE A C 1
ATOM 1059 O O . ILE A 1 146 ? 6.555 4.651 1.653 1.00 95.31 146 ILE A O 1
ATOM 1063 N N . GLY A 1 147 ? 7.428 3.727 3.502 1.00 96.00 147 GLY A N 1
ATOM 1064 C CA . GLY A 1 147 ? 6.163 3.609 4.202 1.00 96.00 147 GLY A CA 1
ATOM 1065 C C . GLY A 1 147 ? 6.292 3.995 5.663 1.00 96.00 147 GLY A C 1
ATOM 1066 O O . GLY A 1 147 ? 7.314 3.730 6.297 1.00 96.00 147 GLY A O 1
ATOM 1067 N N . TRP A 1 148 ? 5.235 4.587 6.203 1.00 96.38 148 TRP A N 1
ATOM 1068 C CA . TRP A 1 148 ? 5.101 4.837 7.629 1.00 96.38 148 TRP A CA 1
ATOM 1069 C C . TRP A 1 148 ? 3.713 4.441 8.129 1.00 96.38 148 TRP A C 1
ATOM 1071 O O . TRP A 1 148 ? 2.704 4.709 7.476 1.00 96.38 148 TRP A O 1
ATOM 1081 N N . ASP A 1 149 ? 3.666 3.842 9.313 1.00 95.56 149 ASP A N 1
ATOM 1082 C CA . ASP A 1 149 ? 2.443 3.524 10.051 1.00 95.56 149 ASP A CA 1
ATOM 1083 C C . ASP A 1 149 ? 2.514 4.187 11.422 1.00 95.56 149 ASP A C 1
ATOM 1085 O O . ASP A 1 149 ? 3.429 3.908 12.194 1.00 95.56 149 ASP A O 1
ATOM 1089 N N . ASN A 1 150 ? 1.571 5.076 11.721 1.00 97.44 150 ASN A N 1
ATOM 1090 C CA . ASN A 1 150 ? 1.475 5.746 13.012 1.00 97.44 150 ASN A CA 1
ATOM 1091 C C . ASN A 1 150 ? 0.174 5.338 13.687 1.00 97.44 150 ASN A C 1
ATOM 1093 O O . ASN A 1 150 ? -0.900 5.517 13.115 1.00 97.44 150 ASN A O 1
ATOM 1097 N N . ASN A 1 151 ? 0.253 4.852 14.920 1.00 96.44 151 ASN A N 1
ATOM 1098 C CA . ASN A 1 151 ? -0.900 4.461 15.715 1.00 96.44 151 ASN A CA 1
ATOM 1099 C C . ASN A 1 151 ? -0.858 5.140 17.084 1.00 96.44 151 ASN A C 1
ATOM 1101 O O . ASN A 1 151 ? 0.132 5.048 17.809 1.00 96.44 151 ASN A O 1
ATOM 1105 N N . ILE A 1 152 ? -1.957 5.797 17.442 1.00 97.69 152 ILE A N 1
ATOM 1106 C CA . ILE A 1 152 ? -2.192 6.369 18.764 1.00 97.69 152 ILE A CA 1
ATOM 1107 C C . ILE A 1 152 ? -3.382 5.634 19.364 1.00 97.69 152 ILE A C 1
ATOM 1109 O O . ILE A 1 152 ? -4.421 5.486 18.722 1.00 97.69 152 ILE A O 1
ATOM 1113 N N . SER A 1 153 ? -3.264 5.207 20.616 1.00 96.88 153 SER A N 1
ATOM 1114 C CA . SER A 1 153 ? -4.388 4.636 21.350 1.00 96.88 153 SER A CA 1
ATOM 1115 C C . SER A 1 153 ? -4.412 5.073 22.806 1.00 96.88 153 SER A C 1
ATOM 1117 O O . SER A 1 153 ? -3.384 5.384 23.407 1.00 96.88 153 SER A O 1
ATOM 1119 N N . ALA A 1 154 ? -5.615 5.090 23.365 1.00 97.06 154 ALA A N 1
ATOM 1120 C CA . ALA A 1 154 ? -5.878 5.325 24.771 1.00 97.06 154 ALA A CA 1
ATOM 1121 C C . ALA A 1 154 ? -6.768 4.201 25.301 1.00 97.06 154 ALA A C 1
ATOM 1123 O O . ALA A 1 154 ? -7.761 3.841 24.670 1.00 97.06 154 ALA A O 1
ATOM 1124 N N . SER A 1 155 ? -6.427 3.648 26.460 1.00 96.12 155 SER A N 1
ATOM 1125 C CA . SER A 1 155 ? -7.219 2.607 27.121 1.00 96.12 155 SER A CA 1
ATOM 1126 C C . SER A 1 155 ? -7.242 2.815 28.627 1.00 96.12 155 SER A C 1
ATOM 1128 O O . SER A 1 155 ? -6.213 3.151 29.209 1.00 96.12 155 SER A O 1
ATOM 1130 N N . GLY A 1 156 ? -8.376 2.578 29.272 1.00 95.75 156 GLY A N 1
ATOM 1131 C CA . GLY A 1 156 ? -8.528 2.702 30.722 1.00 95.75 156 GLY A CA 1
ATOM 1132 C C . GLY A 1 156 ? -10.000 2.713 31.103 1.00 95.75 156 GLY A C 1
ATOM 1133 O O . GLY A 1 156 ? -10.827 2.199 30.354 1.00 95.75 156 GLY A O 1
ATOM 1134 N N . ALA A 1 157 ? -10.344 3.343 32.228 1.00 95.69 157 ALA A N 1
ATOM 1135 C CA . ALA A 1 157 ? -11.736 3.563 32.608 1.00 95.69 157 ALA A CA 1
ATOM 1136 C C . ALA A 1 157 ? -12.040 5.040 32.896 1.00 95.69 157 ALA A C 1
ATOM 1138 O O . ALA A 1 157 ? -11.304 5.701 33.625 1.00 95.69 157 ALA A O 1
ATOM 1139 N N . VAL A 1 158 ? -13.163 5.540 32.370 1.00 92.31 158 VAL A N 1
ATOM 1140 C CA . VAL A 1 158 ? -13.727 6.860 32.704 1.00 92.31 158 VAL A CA 1
ATOM 1141 C C . VAL A 1 158 ? -15.036 6.634 33.442 1.00 92.31 158 VAL A C 1
ATOM 1143 O O . VAL A 1 158 ? -15.924 5.977 32.912 1.00 92.31 158 VAL A O 1
ATOM 1146 N N . LYS A 1 159 ? -15.171 7.157 34.669 1.00 88.00 159 LYS A N 1
ATOM 1147 C CA . LYS A 1 159 ? -16.376 6.967 35.506 1.00 88.00 159 LYS A CA 1
ATOM 1148 C C . LYS A 1 159 ? -16.810 5.488 35.590 1.00 88.00 159 LYS A C 1
ATOM 1150 O O . LYS A 1 159 ? -17.977 5.167 35.411 1.00 88.00 159 LYS A O 1
ATOM 1155 N N . ASN A 1 160 ? -15.850 4.586 35.819 1.00 85.25 160 ASN A N 1
ATOM 1156 C CA . ASN A 1 160 ? -16.023 3.123 35.834 1.00 85.25 160 ASN A CA 1
ATOM 1157 C C . ASN A 1 160 ? -16.433 2.461 34.508 1.00 85.25 160 ASN A C 1
ATOM 1159 O O . ASN A 1 160 ? -16.647 1.252 34.501 1.00 85.25 160 ASN A O 1
ATOM 1163 N N . ILE A 1 161 ? -16.477 3.194 33.394 1.00 92.69 161 ILE A N 1
ATOM 1164 C CA . ILE A 1 161 ? -16.698 2.638 32.056 1.00 92.69 161 ILE A CA 1
ATOM 1165 C C . ILE A 1 161 ? -15.331 2.331 31.435 1.00 92.69 161 ILE A C 1
ATOM 1167 O O . ILE A 1 161 ? -14.603 3.273 31.105 1.00 92.69 161 ILE A O 1
ATOM 1171 N N . PRO A 1 162 ? -14.945 1.048 31.282 1.00 95.88 162 PRO A N 1
ATOM 1172 C CA . PRO A 1 162 ? -13.758 0.674 30.534 1.00 95.88 162 PRO A CA 1
ATOM 1173 C C . PRO A 1 162 ? -13.925 1.073 29.070 1.00 95.88 162 PRO A C 1
ATOM 1175 O O . PRO A 1 162 ? -14.964 0.811 28.461 1.00 95.88 162 PRO A O 1
ATOM 1178 N N . PHE A 1 163 ? -12.891 1.687 28.512 1.00 96.12 163 PHE A N 1
ATOM 1179 C CA . PHE A 1 163 ? -12.850 2.099 27.120 1.00 96.12 163 PHE A CA 1
ATOM 1180 C C . PHE A 1 163 ? -11.487 1.804 26.496 1.00 96.12 163 PHE A C 1
ATOM 1182 O O . PHE A 1 163 ? -10.456 1.774 27.179 1.00 96.12 163 PHE A O 1
ATOM 1189 N N . ARG A 1 164 ? -11.488 1.643 25.175 1.00 96.25 164 ARG A N 1
ATOM 1190 C CA . ARG A 1 164 ? -10.303 1.759 24.331 1.00 96.25 164 ARG A CA 1
ATOM 1191 C C . ARG A 1 164 ? -10.659 2.550 23.083 1.00 96.25 164 ARG A C 1
ATOM 1193 O O . ARG A 1 164 ? -11.634 2.233 22.416 1.00 96.25 164 ARG A O 1
ATOM 1200 N N . ALA A 1 165 ? -9.862 3.555 22.767 1.00 97.00 165 ALA A N 1
ATOM 1201 C CA . ALA A 1 165 ? -9.960 4.307 21.527 1.00 97.00 165 ALA A CA 1
ATOM 1202 C C . ALA A 1 165 ? -8.615 4.257 20.804 1.00 97.00 165 ALA A C 1
ATOM 1204 O O . ALA A 1 165 ? -7.566 4.313 21.450 1.00 97.00 165 ALA A O 1
ATOM 1205 N N . SER A 1 166 ? -8.629 4.154 19.480 1.00 96.88 166 SER A N 1
ATOM 1206 C CA . SER A 1 166 ? -7.419 4.229 18.666 1.00 96.88 166 SER A CA 1
ATOM 1207 C C . SER A 1 166 ? -7.661 4.977 17.365 1.00 96.88 166 SER A C 1
ATOM 1209 O O . SER A 1 166 ? -8.759 4.967 16.807 1.00 96.88 166 SER A O 1
ATOM 1211 N N . ILE A 1 167 ? -6.602 5.612 16.879 1.00 97.50 167 ILE A N 1
ATOM 1212 C CA . ILE A 1 167 ? -6.509 6.171 15.538 1.00 97.50 167 ILE A CA 1
ATOM 1213 C C . ILE A 1 167 ? -5.196 5.677 14.947 1.00 97.50 167 ILE A C 1
ATOM 1215 O O . ILE A 1 167 ? -4.169 5.657 15.626 1.00 97.50 167 ILE A O 1
ATOM 1219 N N . GLY A 1 168 ? -5.219 5.290 13.678 1.00 97.12 168 GLY A N 1
ATOM 1220 C CA . GLY A 1 168 ? -4.004 4.940 12.963 1.00 97.12 168 GLY A CA 1
ATOM 1221 C C . GLY A 1 168 ? -4.000 5.441 11.534 1.00 97.12 168 GLY A C 1
ATOM 1222 O O . GLY A 1 168 ? -5.044 5.473 10.885 1.00 97.12 168 GLY A O 1
ATOM 1223 N N . TYR A 1 169 ? -2.820 5.828 11.062 1.00 97.31 169 TYR A N 1
ATOM 1224 C CA . TYR A 1 169 ? -2.584 6.308 9.712 1.00 97.31 169 TYR A CA 1
ATOM 1225 C C . TYR A 1 169 ? -1.369 5.608 9.103 1.00 97.31 169 TYR A C 1
ATOM 1227 O O . TYR A 1 169 ? -0.241 5.792 9.562 1.00 97.31 169 TYR A O 1
ATOM 1235 N N . LEU A 1 170 ? -1.625 4.855 8.038 1.00 95.50 170 LEU A N 1
ATOM 1236 C CA . LEU A 1 170 ? -0.634 4.176 7.215 1.00 95.50 170 LEU A CA 1
ATOM 1237 C C . LEU A 1 170 ? -0.557 4.867 5.851 1.00 95.50 170 LEU A C 1
ATOM 1239 O O . LEU A 1 170 ? -1.583 5.096 5.209 1.00 95.50 170 LEU A O 1
ATOM 1243 N N . ASN A 1 171 ? 0.656 5.166 5.400 1.00 96.31 171 ASN A N 1
ATOM 1244 C CA . ASN A 1 171 ? 0.961 5.550 4.026 1.00 96.31 171 ASN A CA 1
ATOM 1245 C C . ASN A 1 171 ? 2.137 4.702 3.553 1.00 96.31 171 ASN A C 1
ATOM 1247 O O . ASN A 1 171 ? 3.184 4.718 4.193 1.00 96.31 171 ASN A O 1
ATOM 1251 N N . GLN A 1 172 ? 1.964 3.983 2.453 1.00 94.38 172 GLN A N 1
ATOM 1252 C CA . GLN A 1 172 ? 2.966 3.083 1.908 1.00 94.38 172 GLN A CA 1
ATOM 1253 C C . GLN A 1 172 ? 3.062 3.294 0.402 1.00 94.38 172 GLN A C 1
ATOM 1255 O O . GLN A 1 172 ? 2.103 3.060 -0.333 1.00 94.38 172 GLN A O 1
ATOM 1260 N N . ASP A 1 173 ? 4.225 3.745 -0.051 1.00 95.50 173 ASP A N 1
ATOM 1261 C CA . ASP A 1 173 ? 4.551 3.763 -1.469 1.00 95.50 173 ASP A CA 1
ATOM 1262 C C . ASP A 1 173 ? 4.943 2.364 -1.953 1.00 95.50 173 ASP A C 1
ATOM 1264 O O . ASP A 1 173 ? 5.561 1.592 -1.220 1.00 95.50 173 ASP A O 1
ATOM 1268 N N . GLY A 1 174 ? 4.604 2.045 -3.202 1.00 92.88 174 GLY A N 1
ATOM 1269 C CA . GLY A 1 174 ? 5.131 0.876 -3.899 1.00 92.88 174 GLY A CA 1
ATOM 1270 C C . GLY A 1 174 ? 6.442 1.179 -4.632 1.00 92.88 174 GLY A C 1
ATOM 1271 O O . GLY A 1 174 ? 6.772 2.336 -4.926 1.00 92.88 174 GLY A O 1
ATOM 1272 N N . ILE A 1 175 ? 7.197 0.113 -4.927 1.00 95.50 175 ILE A N 1
ATOM 1273 C CA . ILE A 1 175 ? 8.479 0.187 -5.653 1.00 95.50 175 ILE A CA 1
ATOM 1274 C C . ILE A 1 175 ? 8.244 0.594 -7.111 1.00 95.50 175 ILE A C 1
ATOM 1276 O O . ILE A 1 175 ? 9.045 1.331 -7.682 1.00 95.50 175 ILE A O 1
ATOM 1280 N N . LEU A 1 176 ? 7.142 0.150 -7.721 1.00 95.44 176 LEU A N 1
ATOM 1281 C CA . LEU A 1 176 ? 6.714 0.649 -9.024 1.00 95.44 176 LEU A CA 1
ATOM 1282 C C . LEU A 1 176 ? 6.214 2.089 -8.852 1.00 95.44 176 LEU A C 1
ATOM 1284 O O . LEU A 1 176 ? 5.359 2.358 -8.005 1.00 95.44 176 LEU A O 1
ATOM 1288 N N . LYS A 1 177 ? 6.760 3.034 -9.627 1.00 95.44 177 LYS A N 1
ATOM 1289 C CA . LYS A 1 177 ? 6.338 4.441 -9.567 1.00 95.44 177 LYS A CA 1
ATOM 1290 C C . LYS A 1 177 ? 4.823 4.539 -9.755 1.00 95.44 177 LYS A C 1
ATOM 1292 O O . LYS A 1 177 ? 4.222 3.725 -10.449 1.00 95.44 177 LYS A O 1
ATOM 1297 N N . THR A 1 178 ? 4.226 5.557 -9.136 1.00 94.12 178 THR A N 1
ATOM 1298 C CA . THR A 1 178 ? 2.774 5.812 -9.010 1.00 94.12 178 THR A CA 1
ATOM 1299 C C . THR A 1 178 ? 2.017 4.916 -8.026 1.00 94.12 178 THR A C 1
ATOM 1301 O O . THR A 1 178 ? 1.001 5.366 -7.502 1.00 94.12 178 THR A O 1
ATOM 1304 N N . ASP A 1 179 ? 2.519 3.732 -7.670 1.00 94.06 179 ASP A N 1
ATOM 1305 C CA . ASP A 1 179 ? 1.825 2.840 -6.735 1.00 94.06 179 ASP A CA 1
ATOM 1306 C C . ASP A 1 179 ? 1.828 3.412 -5.307 1.00 94.06 179 ASP A C 1
ATOM 1308 O O . ASP A 1 179 ? 2.886 3.799 -4.788 1.00 94.06 179 ASP A O 1
ATOM 1312 N N . ASN A 1 180 ? 0.654 3.506 -4.676 1.00 94.06 180 ASN A N 1
ATOM 1313 C CA . ASN A 1 180 ? 0.507 4.058 -3.327 1.00 94.06 180 ASN A CA 1
ATOM 1314 C C . ASN A 1 180 ? -0.742 3.518 -2.613 1.00 94.06 180 ASN A C 1
ATOM 1316 O O . ASN A 1 180 ? -1.847 3.563 -3.155 1.00 94.06 180 ASN A O 1
ATOM 1320 N N . PHE A 1 181 ? -0.570 3.112 -1.355 1.00 92.94 181 PHE A N 1
ATOM 1321 C CA . PHE A 1 181 ? -1.638 2.690 -0.452 1.00 92.94 181 PHE A CA 1
ATOM 1322 C C . PHE A 1 181 ? -1.686 3.603 0.777 1.00 92.94 181 PHE A C 1
ATOM 1324 O O . PHE A 1 181 ? -0.687 3.804 1.470 1.00 92.94 181 PHE A O 1
ATOM 1331 N N . LYS A 1 182 ? -2.870 4.132 1.089 1.00 94.94 182 LYS A N 1
ATOM 1332 C CA . LYS A 1 182 ? -3.128 4.944 2.284 1.00 94.94 182 LYS A CA 1
ATOM 1333 C C . LYS A 1 182 ? -4.305 4.392 3.058 1.00 94.94 182 LYS A C 1
ATOM 1335 O O . LYS A 1 182 ? -5.326 4.022 2.481 1.00 94.94 182 LYS A O 1
ATOM 1340 N N . ARG A 1 183 ? -4.204 4.408 4.382 1.00 94.19 183 ARG A N 1
ATOM 1341 C CA . ARG A 1 183 ? -5.270 3.950 5.263 1.00 94.19 183 ARG A CA 1
ATOM 1342 C C . ARG A 1 183 ? -5.342 4.775 6.534 1.00 94.19 183 ARG A C 1
ATOM 1344 O O . ARG A 1 183 ? -4.385 4.820 7.298 1.00 94.19 183 ARG A O 1
ATOM 1351 N N . LEU A 1 184 ? -6.516 5.337 6.788 1.00 96.44 184 LEU A N 1
ATOM 1352 C CA . LEU A 1 184 ? -6.902 5.923 8.063 1.00 96.44 184 LEU A CA 1
ATOM 1353 C C . LEU A 1 184 ? -7.881 4.976 8.758 1.00 96.44 184 LEU A C 1
ATOM 1355 O O . LEU A 1 184 ? -8.893 4.599 8.174 1.00 96.44 184 LEU A O 1
ATOM 1359 N N . THR A 1 185 ? -7.601 4.609 10.002 1.00 95.94 185 THR A N 1
ATOM 1360 C CA . THR A 1 185 ? -8.477 3.778 10.836 1.00 95.94 185 THR A CA 1
ATOM 1361 C C . THR A 1 185 ? -8.817 4.500 12.125 1.00 95.94 185 THR A C 1
ATOM 1363 O O . THR A 1 185 ? -7.934 5.103 12.732 1.00 95.94 185 THR A O 1
ATOM 1366 N N . GLY A 1 186 ? -10.056 4.367 12.581 1.00 96.31 186 GLY A N 1
ATOM 1367 C CA . GLY A 1 186 ? -10.481 4.724 13.927 1.00 96.31 186 GLY A CA 1
ATOM 1368 C C . GLY A 1 186 ? -11.188 3.543 14.580 1.00 96.31 186 GLY A C 1
ATOM 1369 O O . GLY A 1 186 ? -11.972 2.855 13.925 1.00 96.31 186 GLY A O 1
ATOM 1370 N N . SER A 1 187 ? -10.930 3.306 15.862 1.00 95.38 187 SER A N 1
ATOM 1371 C CA . SER A 1 187 ? -11.678 2.323 16.641 1.00 95.38 187 SER A CA 1
ATOM 1372 C C . SER A 1 187 ? -12.088 2.875 17.999 1.00 95.38 187 SER A C 1
ATOM 1374 O O . SER A 1 187 ? -11.367 3.661 18.616 1.00 95.38 187 SER A O 1
ATOM 1376 N N . LEU A 1 188 ? -13.261 2.452 18.454 1.00 95.81 188 LEU A N 1
ATOM 1377 C CA . LEU A 1 188 ? -13.787 2.714 19.781 1.00 95.81 188 LEU A CA 1
ATOM 1378 C C . LEU A 1 188 ? -14.381 1.421 20.328 1.00 95.81 188 LEU A C 1
ATOM 1380 O O . LEU A 1 188 ? -15.203 0.784 19.679 1.00 95.81 188 LEU A O 1
ATOM 1384 N N . ASN A 1 189 ? -13.989 1.059 21.538 1.00 95.12 189 ASN A N 1
ATOM 1385 C CA . ASN A 1 189 ? -14.536 -0.049 22.298 1.00 95.12 189 ASN A CA 1
ATOM 1386 C C . ASN A 1 189 ? -14.961 0.473 23.674 1.00 95.12 189 ASN A C 1
ATOM 1388 O O . ASN A 1 189 ? -14.166 1.137 24.342 1.00 95.12 189 ASN A O 1
ATOM 1392 N N . LEU A 1 190 ? -16.199 0.194 24.080 1.00 95.06 190 LEU A N 1
ATOM 1393 C CA . LEU A 1 190 ? -16.765 0.537 25.383 1.00 95.06 190 LEU A CA 1
ATOM 1394 C C . LEU A 1 190 ? -17.350 -0.720 26.029 1.00 95.06 190 LEU A C 1
ATOM 1396 O O . LEU A 1 190 ? -18.112 -1.442 25.388 1.00 95.06 190 LEU A O 1
ATOM 1400 N N . SER A 1 191 ? -17.064 -0.926 27.314 1.00 94.38 191 SER A N 1
ATOM 1401 C CA . SER A 1 191 ? -17.575 -2.076 28.075 1.00 94.38 191 SER A CA 1
ATOM 1402 C C . SER A 1 191 ? -18.294 -1.675 29.376 1.00 94.38 191 SER A C 1
ATOM 1404 O O . SER A 1 191 ? -17.873 -2.108 30.456 1.00 94.38 191 SER A O 1
ATOM 1406 N N . PRO A 1 192 ? -19.319 -0.795 29.348 1.00 94.12 192 PRO A N 1
ATOM 1407 C CA . PRO A 1 192 ? -20.000 -0.375 30.568 1.00 94.12 192 PRO A CA 1
ATOM 1408 C C . PRO A 1 192 ? -20.732 -1.536 31.249 1.00 94.12 192 PRO A C 1
ATOM 1410 O O . PRO A 1 192 ? -21.219 -2.474 30.615 1.00 94.12 192 PRO A O 1
ATOM 1413 N N . LYS A 1 193 ? -20.843 -1.419 32.572 1.00 92.12 193 LYS A N 1
ATOM 1414 C CA . LYS A 1 193 ? -21.665 -2.295 33.399 1.00 92.12 193 LYS A CA 1
ATOM 1415 C C . LYS A 1 193 ? -22.763 -1.490 34.079 1.00 92.12 193 LYS A C 1
ATOM 1417 O O . LYS A 1 193 ? -22.509 -0.404 34.596 1.00 92.12 193 LYS A O 1
ATOM 1422 N N . PHE A 1 194 ? -23.964 -2.046 34.093 1.00 89.94 194 PHE A N 1
ATOM 1423 C CA . PHE A 1 194 ? -25.159 -1.481 34.706 1.00 89.94 194 PHE A CA 1
ATOM 1424 C C . PHE A 1 194 ? -25.769 -2.487 35.687 1.00 89.94 194 PHE A C 1
ATOM 1426 O O . PHE A 1 194 ? -25.367 -3.651 35.729 1.00 89.94 194 PHE A O 1
ATOM 1433 N N . LEU A 1 195 ? -26.760 -2.031 36.462 1.00 89.25 195 LEU A N 1
ATOM 1434 C CA . LEU A 1 195 ? -27.538 -2.870 37.382 1.00 89.25 195 LEU A CA 1
ATOM 1435 C C . LEU A 1 195 ? -26.649 -3.662 38.359 1.00 89.25 195 LEU A C 1
ATOM 1437 O O . LEU A 1 195 ? -26.802 -4.869 38.478 1.00 89.25 195 LEU A O 1
ATOM 1441 N N . ASN A 1 196 ? -25.691 -2.999 39.019 1.00 86.44 196 ASN A N 1
ATOM 1442 C CA . ASN A 1 196 ? -24.738 -3.642 39.937 1.00 86.44 196 ASN A CA 1
ATOM 1443 C C . ASN A 1 196 ? -24.012 -4.848 39.309 1.00 86.44 196 ASN A C 1
ATOM 1445 O O . ASN A 1 196 ? -23.964 -5.929 39.883 1.00 86.44 196 ASN A O 1
ATOM 1449 N N . ASP A 1 197 ? -23.441 -4.652 38.117 1.00 85.88 197 ASP A N 1
ATOM 1450 C CA . ASP A 1 197 ? -22.731 -5.674 37.335 1.00 85.88 197 ASP A CA 1
ATOM 1451 C C . ASP A 1 197 ? -23.615 -6.797 36.746 1.00 85.88 197 ASP A C 1
ATOM 1453 O O . ASP A 1 197 ? -23.074 -7.753 36.179 1.00 85.88 197 ASP A O 1
ATOM 1457 N N . HIS A 1 198 ? -24.950 -6.684 36.795 1.00 89.00 198 HIS A N 1
ATOM 1458 C CA . HIS A 1 198 ? -25.839 -7.677 36.174 1.00 89.00 198 HIS A CA 1
ATOM 1459 C C . HIS A 1 198 ? -26.019 -7.480 34.682 1.00 89.00 198 HIS A C 1
ATOM 1461 O O . HIS A 1 198 ? -26.254 -8.459 33.991 1.00 89.00 198 HIS A O 1
ATOM 1467 N N . LEU A 1 199 ? -25.898 -6.255 34.174 1.00 91.69 199 LEU A N 1
ATOM 1468 C CA . LEU A 1 199 ? -25.942 -5.992 32.740 1.00 91.69 199 LEU A CA 1
ATOM 1469 C C . LEU A 1 199 ? -24.571 -5.513 32.283 1.00 91.69 199 LEU A C 1
ATOM 1471 O O . LEU A 1 199 ? -24.141 -4.419 32.638 1.00 91.69 199 LEU A O 1
ATOM 1475 N N . SER A 1 200 ? -23.890 -6.328 31.491 1.00 92.81 200 SER A N 1
ATOM 1476 C CA . SER A 1 200 ? -22.658 -5.945 30.808 1.00 92.81 200 SER A CA 1
ATOM 1477 C C . SER A 1 200 ? -22.975 -5.656 29.347 1.00 92.81 200 SER A C 1
ATOM 1479 O O . SER A 1 200 ? -23.635 -6.444 28.678 1.00 92.81 200 SER A O 1
ATOM 1481 N N . VAL A 1 201 ? -22.526 -4.505 28.859 1.00 93.44 201 VAL A N 1
ATOM 1482 C CA . VAL A 1 201 ? -22.701 -4.100 27.463 1.00 93.44 201 VAL A CA 1
ATOM 1483 C C . VAL A 1 201 ? -21.321 -3.960 26.857 1.00 93.44 201 VAL A C 1
ATOM 1485 O O . VAL A 1 201 ? -20.483 -3.268 27.422 1.00 93.44 201 VAL A O 1
ATOM 1488 N N . ASN A 1 202 ? -21.082 -4.592 25.714 1.00 92.06 202 ASN A N 1
ATOM 1489 C CA . ASN A 1 202 ? -19.873 -4.393 24.928 1.00 92.06 202 ASN A CA 1
ATOM 1490 C C . ASN A 1 202 ? -20.259 -3.752 23.599 1.00 92.06 202 ASN A C 1
ATOM 1492 O O . ASN A 1 202 ? -20.918 -4.375 22.774 1.00 92.06 202 ASN A O 1
ATOM 1496 N N . LEU A 1 203 ? -19.842 -2.508 23.404 1.00 93.69 203 LEU A N 1
ATOM 1497 C CA . LEU A 1 203 ? -19.964 -1.784 22.147 1.00 93.69 203 LEU A CA 1
ATOM 1498 C C . LEU A 1 203 ? -18.582 -1.727 21.502 1.00 93.69 203 LEU A C 1
ATOM 1500 O O . LEU A 1 203 ? -17.644 -1.237 22.132 1.00 93.69 203 LEU A O 1
ATOM 1504 N N . ALA A 1 204 ? -18.450 -2.146 20.247 1.00 92.94 204 ALA A N 1
ATOM 1505 C CA . ALA A 1 204 ? -17.281 -1.808 19.446 1.00 92.94 204 ALA A CA 1
ATOM 1506 C C . ALA A 1 204 ? -17.694 -1.193 18.110 1.00 92.94 204 ALA A C 1
ATOM 1508 O O . ALA A 1 204 ? -18.656 -1.601 17.465 1.00 92.94 204 ALA A O 1
ATOM 1509 N N . VAL A 1 205 ? -16.959 -0.164 17.710 1.00 94.12 205 VAL A N 1
ATOM 1510 C CA . VAL A 1 205 ? -17.146 0.567 16.462 1.00 94.12 205 VAL A CA 1
ATOM 1511 C C . VAL A 1 205 ? -15.782 0.741 15.821 1.00 94.12 205 VAL A C 1
ATOM 1513 O O . VAL A 1 205 ? -14.825 1.162 16.471 1.00 94.12 205 VAL A O 1
ATOM 1516 N N . LYS A 1 206 ? -15.684 0.420 14.536 1.00 93.00 206 LYS A N 1
ATOM 1517 C CA . LYS A 1 206 ? -14.473 0.559 13.732 1.00 93.00 206 LYS A CA 1
ATOM 1518 C C . LYS A 1 206 ? -14.818 1.242 12.431 1.00 93.00 206 LYS A C 1
ATOM 1520 O O . LYS A 1 206 ? -15.712 0.795 11.718 1.00 93.00 206 LYS A O 1
ATOM 1525 N N . ALA A 1 207 ? -14.084 2.292 12.116 1.00 94.00 207 ALA A N 1
ATOM 1526 C CA . ALA A 1 207 ? -14.188 3.008 10.862 1.00 94.00 207 ALA A CA 1
ATOM 1527 C C . ALA A 1 207 ? -12.843 2.963 10.138 1.00 94.00 207 ALA A C 1
ATOM 1529 O O . ALA A 1 207 ? -11.786 3.073 10.761 1.00 94.00 207 ALA A O 1
ATOM 1530 N N . SER A 1 208 ? -12.873 2.834 8.817 1.00 93.38 208 SER A N 1
ATOM 1531 C CA . SER A 1 208 ? -11.675 2.924 7.991 1.00 93.38 208 SER A CA 1
ATOM 1532 C C . SER A 1 208 ? -11.953 3.665 6.692 1.00 93.38 208 SER A C 1
ATOM 1534 O O . SER A 1 208 ? -12.968 3.410 6.041 1.00 93.38 208 SER A O 1
ATOM 1536 N N . ASN A 1 209 ? -11.012 4.510 6.284 1.00 94.62 209 ASN A N 1
ATOM 1537 C CA . ASN A 1 209 ? -10.907 5.036 4.932 1.00 94.62 209 ASN A CA 1
ATOM 1538 C C . ASN A 1 209 ? -9.606 4.519 4.315 1.00 94.62 209 ASN A C 1
ATOM 1540 O O . ASN A 1 209 ? -8.520 4.787 4.829 1.00 94.62 209 ASN A O 1
ATOM 1544 N N . THR A 1 210 ? -9.724 3.788 3.216 1.00 92.44 210 THR A N 1
ATOM 1545 C CA . THR A 1 210 ? -8.594 3.266 2.451 1.00 92.44 210 THR A CA 1
ATOM 1546 C C . THR A 1 210 ? -8.581 3.936 1.091 1.00 92.44 210 THR A C 1
ATOM 1548 O O . THR A 1 210 ? -9.600 3.957 0.408 1.00 92.44 210 THR A O 1
ATOM 1551 N N . LYS A 1 211 ? -7.433 4.471 0.687 1.00 93.38 211 LYS A N 1
ATOM 1552 C CA . LYS A 1 211 ? -7.209 5.011 -0.652 1.00 93.38 211 LYS A CA 1
ATOM 1553 C C . LYS A 1 211 ? -6.107 4.215 -1.313 1.00 93.38 211 LYS A C 1
ATOM 1555 O O . LYS A 1 211 ? -5.056 4.022 -0.707 1.00 93.38 211 LYS A O 1
ATOM 1560 N N . ASN A 1 212 ? -6.348 3.786 -2.540 1.00 91.25 212 ASN A N 1
ATOM 1561 C CA . ASN A 1 212 ? -5.361 3.059 -3.313 1.00 91.25 212 ASN A CA 1
ATOM 1562 C C . ASN A 1 212 ? -5.134 3.731 -4.655 1.00 91.25 212 ASN A C 1
ATOM 1564 O O . ASN A 1 212 ? -6.088 4.225 -5.251 1.00 91.25 212 ASN A O 1
ATOM 1568 N N . ASN A 1 213 ? -3.892 3.731 -5.117 1.00 92.31 213 ASN A N 1
ATOM 1569 C CA . ASN A 1 213 ? -3.527 4.048 -6.485 1.00 92.31 213 ASN A CA 1
ATOM 1570 C C . ASN A 1 213 ? -2.708 2.880 -7.023 1.00 92.31 213 ASN A C 1
ATOM 1572 O O . ASN A 1 213 ? -1.598 2.676 -6.540 1.00 92.31 213 ASN A O 1
ATOM 1576 N N . TRP A 1 214 ? -3.253 2.118 -7.973 1.00 90.69 214 TRP A N 1
ATOM 1577 C CA . TRP A 1 214 ? -2.537 0.980 -8.553 1.00 90.69 214 TRP A CA 1
ATOM 1578 C C . TRP A 1 214 ? -1.739 1.419 -9.768 1.00 90.69 214 TRP A C 1
ATOM 1580 O O . TRP A 1 214 ? -2.309 1.851 -10.775 1.00 90.69 214 TRP A O 1
ATOM 1590 N N . ALA A 1 215 ? -0.429 1.222 -9.703 1.00 92.56 215 ALA A N 1
ATOM 1591 C CA . ALA A 1 215 ? 0.428 1.429 -10.857 1.00 92.56 215 ALA A CA 1
ATOM 1592 C C . ALA A 1 215 ? 0.097 0.468 -12.012 1.00 92.56 215 ALA A C 1
ATOM 1594 O O . ALA A 1 215 ? -0.367 -0.662 -11.829 1.00 92.56 215 ALA A O 1
ATOM 1595 N N . ASN A 1 216 ? 0.379 0.908 -13.239 1.00 93.56 216 ASN A N 1
ATOM 1596 C CA . ASN A 1 216 ? 0.220 0.073 -14.420 1.00 93.56 216 ASN A CA 1
ATOM 1597 C C . ASN A 1 216 ? 1.309 -1.005 -14.488 1.00 93.56 216 ASN A C 1
ATOM 1599 O O . ASN A 1 216 ? 2.411 -0.750 -14.966 1.00 93.56 216 ASN A O 1
ATOM 1603 N N . GLN A 1 217 ? 0.994 -2.232 -14.076 1.00 92.06 217 GLN A N 1
ATOM 1604 C CA . GLN A 1 217 ? 1.953 -3.343 -14.108 1.00 92.06 217 GLN A CA 1
ATOM 1605 C C . GLN A 1 217 ? 2.441 -3.698 -15.525 1.00 92.06 217 GLN A C 1
ATOM 1607 O O . GLN A 1 217 ? 3.523 -4.264 -15.666 1.00 92.06 217 GLN A O 1
ATOM 1612 N N . GLY A 1 218 ? 1.722 -3.291 -16.582 1.00 93.25 218 GLY A N 1
ATOM 1613 C CA . GLY A 1 218 ? 2.196 -3.407 -17.966 1.00 93.25 218 GLY A CA 1
ATOM 1614 C C . GLY A 1 218 ? 3.501 -2.642 -18.236 1.00 93.25 218 GLY A C 1
ATOM 1615 O O . GLY A 1 218 ? 4.244 -2.998 -19.152 1.00 93.25 218 GLY A O 1
ATOM 1616 N N . ALA A 1 219 ? 3.826 -1.643 -17.405 1.00 94.88 219 ALA A N 1
ATOM 1617 C CA . ALA A 1 219 ? 5.102 -0.936 -17.447 1.00 94.88 219 ALA A CA 1
ATOM 1618 C C . ALA A 1 219 ? 6.296 -1.854 -17.149 1.00 94.88 219 ALA A C 1
ATOM 1620 O O . ALA A 1 219 ? 7.359 -1.645 -17.718 1.00 94.88 219 ALA A O 1
ATOM 1621 N N . ILE A 1 220 ? 6.125 -2.890 -16.317 1.00 95.12 220 ILE A N 1
ATOM 1622 C CA . ILE A 1 220 ? 7.197 -3.842 -15.982 1.00 95.12 220 ILE A CA 1
ATOM 1623 C C . ILE A 1 220 ? 7.590 -4.649 -17.219 1.00 95.12 220 ILE A C 1
ATOM 1625 O O . ILE A 1 220 ? 8.766 -4.717 -17.561 1.00 95.12 220 ILE A O 1
ATOM 1629 N N . GLY A 1 221 ? 6.600 -5.222 -17.912 1.00 94.06 221 GLY A N 1
ATOM 1630 C CA . GLY A 1 221 ? 6.839 -5.951 -19.158 1.00 94.06 221 GLY A CA 1
ATOM 1631 C C . GLY A 1 221 ? 7.418 -5.039 -20.237 1.00 94.06 221 GLY A C 1
ATOM 1632 O O . GLY A 1 221 ? 8.427 -5.372 -20.850 1.00 94.06 221 GLY A O 1
ATOM 1633 N N . SER A 1 222 ? 6.839 -3.844 -20.392 1.00 94.94 222 SER A N 1
ATOM 1634 C CA . SER A 1 222 ? 7.317 -2.865 -21.370 1.00 94.94 222 SER A CA 1
ATOM 1635 C C . SER A 1 222 ? 8.756 -2.426 -21.084 1.00 94.94 222 SER A C 1
ATOM 1637 O O . SER A 1 222 ? 9.541 -2.339 -22.011 1.00 94.94 222 SER A O 1
ATOM 1639 N N . ALA A 1 223 ? 9.161 -2.241 -19.825 1.00 96.19 223 ALA A N 1
ATOM 1640 C CA . ALA A 1 223 ? 10.528 -1.843 -19.477 1.00 96.19 223 ALA A CA 1
ATOM 1641 C C . ALA A 1 223 ? 11.600 -2.892 -19.816 1.00 96.19 223 ALA A C 1
ATOM 1643 O O . ALA A 1 223 ? 12.777 -2.553 -19.899 1.00 96.19 223 ALA A O 1
ATOM 1644 N N . ILE A 1 224 ? 11.217 -4.157 -20.001 1.00 94.94 224 ILE A N 1
ATOM 1645 C CA . ILE A 1 224 ? 12.143 -5.218 -20.412 1.00 94.94 224 ILE A CA 1
ATOM 1646 C C . ILE A 1 224 ? 12.321 -5.226 -21.936 1.00 94.94 224 ILE A C 1
ATOM 1648 O O . ILE A 1 224 ? 13.408 -5.530 -22.418 1.00 94.94 224 ILE A O 1
ATOM 1652 N N . SER A 1 225 ? 11.264 -4.914 -22.691 1.00 93.31 225 SER A N 1
ATOM 1653 C CA . SER A 1 225 ? 11.236 -5.053 -24.153 1.00 93.31 225 SER A CA 1
ATOM 1654 C C . SER A 1 225 ? 11.317 -3.737 -24.930 1.00 93.31 225 SER A C 1
ATOM 1656 O O . SER A 1 225 ? 11.486 -3.776 -26.145 1.00 93.31 225 SER A O 1
ATOM 1658 N N . PHE A 1 226 ? 11.132 -2.586 -24.280 1.00 95.75 226 PHE A N 1
ATOM 1659 C CA . PHE A 1 226 ? 11.168 -1.288 -24.950 1.00 95.75 226 PHE A CA 1
ATOM 1660 C C . PHE A 1 226 ? 12.595 -0.942 -25.372 1.00 95.75 226 PHE A C 1
ATOM 1662 O O . PHE A 1 226 ? 13.557 -1.234 -24.663 1.00 95.75 226 PHE A O 1
ATOM 1669 N N . ASP A 1 227 ? 12.717 -0.294 -26.526 1.00 94.62 227 ASP A N 1
ATOM 1670 C CA . ASP A 1 227 ? 13.997 0.031 -27.143 1.00 94.62 227 ASP A CA 1
ATOM 1671 C C . ASP A 1 227 ? 14.856 0.934 -26.227 1.00 94.62 227 ASP A C 1
ATOM 1673 O O . ASP A 1 227 ? 14.465 2.074 -25.944 1.00 94.62 227 ASP A O 1
ATOM 1677 N N . PRO A 1 228 ? 16.025 0.463 -25.746 1.00 96.31 228 PRO A N 1
ATOM 1678 C CA . PRO A 1 228 ? 16.912 1.242 -24.881 1.00 96.31 228 PRO A CA 1
ATOM 1679 C C . PRO A 1 228 ? 17.615 2.390 -25.620 1.00 96.31 228 PRO A C 1
ATOM 1681 O O . PRO A 1 228 ? 18.257 3.225 -24.981 1.00 96.31 228 PRO A O 1
ATOM 1684 N N . THR A 1 229 ? 17.515 2.456 -26.951 1.00 96.00 229 THR A N 1
ATOM 1685 C CA . THR A 1 229 ? 18.100 3.536 -27.754 1.00 96.00 229 THR A CA 1
ATOM 1686 C C . THR A 1 229 ? 17.258 4.814 -27.762 1.00 96.00 229 THR A C 1
ATOM 1688 O O . THR A 1 229 ? 17.749 5.868 -28.173 1.00 96.00 229 THR A O 1
ATOM 1691 N N . GLN A 1 230 ? 16.017 4.753 -27.270 1.00 95.56 230 GLN A N 1
ATOM 1692 C CA . GLN A 1 230 ? 15.061 5.862 -27.287 1.00 95.56 230 GLN A CA 1
ATOM 1693 C C . GLN A 1 230 ? 15.068 6.661 -25.985 1.00 95.56 230 GLN A C 1
ATOM 1695 O O . GLN A 1 230 ? 15.344 6.136 -24.909 1.00 95.56 230 GLN A O 1
ATOM 1700 N N . THR A 1 231 ? 14.720 7.945 -26.068 1.00 94.69 231 THR A N 1
ATOM 1701 C CA . THR A 1 231 ? 14.564 8.819 -24.898 1.00 94.69 231 THR A CA 1
ATOM 1702 C C . THR A 1 231 ? 13.207 8.620 -24.219 1.00 94.69 231 THR A C 1
ATOM 1704 O O . THR A 1 231 ? 12.221 8.256 -24.849 1.00 94.69 231 THR A O 1
ATOM 1707 N N . ILE A 1 232 ? 13.105 8.949 -22.925 1.00 94.44 232 ILE A N 1
ATOM 1708 C CA . ILE A 1 232 ? 11.824 8.902 -22.189 1.00 94.44 232 ILE A CA 1
ATOM 1709 C C . ILE A 1 232 ? 10.792 9.857 -22.806 1.00 94.44 232 ILE A C 1
ATOM 1711 O O . ILE A 1 232 ? 9.615 9.520 -22.941 1.00 94.44 232 ILE A O 1
ATOM 1715 N N . ARG A 1 233 ? 11.242 11.062 -23.169 1.00 93.69 233 ARG A N 1
ATOM 1716 C CA . ARG A 1 233 ? 10.418 12.143 -23.718 1.00 93.69 233 ARG A CA 1
ATOM 1717 C C . ARG A 1 233 ? 10.738 12.380 -25.192 1.00 93.69 233 ARG A C 1
ATOM 1719 O O . ARG A 1 233 ? 11.885 12.222 -25.602 1.00 93.69 233 ARG A O 1
ATOM 1726 N N . SER A 1 234 ? 9.737 12.808 -25.953 1.00 89.69 234 SER A N 1
ATOM 1727 C CA . SER A 1 234 ? 9.836 13.240 -27.350 1.00 89.69 234 SER A CA 1
ATOM 1728 C C . SER A 1 234 ? 9.547 14.740 -27.463 1.00 89.69 234 SER A C 1
ATOM 1730 O O . SER A 1 234 ? 8.751 15.293 -26.704 1.00 89.69 234 SER A O 1
ATOM 1732 N N . SER A 1 235 ? 10.167 15.403 -28.439 1.00 81.12 235 SER A N 1
ATOM 1733 C CA . SER A 1 235 ? 9.963 16.827 -28.741 1.00 81.12 235 SER A CA 1
ATOM 1734 C C . SER A 1 235 ? 8.614 17.136 -29.403 1.00 81.12 235 SER A C 1
ATOM 1736 O O . SER A 1 235 ? 8.230 18.298 -29.488 1.00 81.12 235 SER A O 1
ATOM 1738 N N . SER A 1 236 ? 7.877 16.117 -29.857 1.00 76.62 236 SER A N 1
ATOM 1739 C CA . SER A 1 236 ? 6.629 16.282 -30.618 1.00 76.62 236 SER A CA 1
ATOM 1740 C C . SER A 1 236 ? 5.427 16.758 -29.788 1.00 76.62 236 SER A C 1
ATOM 1742 O O . SER A 1 236 ? 4.411 17.149 -30.359 1.00 76.62 236 SER A O 1
ATOM 1744 N N . GLY A 1 237 ? 5.495 16.680 -28.452 1.00 77.69 237 GLY A N 1
ATOM 1745 C CA . GLY A 1 237 ? 4.393 17.022 -27.538 1.00 77.69 237 GLY A CA 1
ATOM 1746 C C . GLY A 1 237 ? 3.184 16.068 -27.575 1.00 77.69 237 GLY A C 1
ATOM 1747 O O . GLY A 1 237 ? 2.349 16.107 -26.670 1.00 77.69 237 GLY A O 1
ATOM 1748 N N . LYS A 1 238 ? 3.095 15.172 -28.569 1.00 85.75 238 LYS A N 1
ATOM 1749 C CA . LYS A 1 238 ? 2.071 14.121 -28.653 1.00 85.75 238 L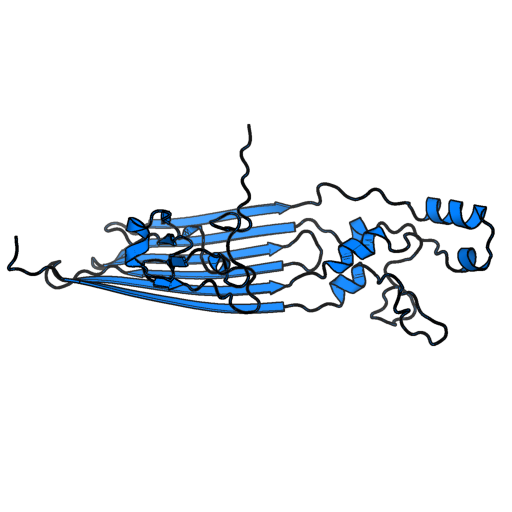YS A CA 1
ATOM 1750 C C . LYS A 1 238 ? 2.205 13.121 -27.505 1.00 85.75 238 LYS A C 1
ATOM 1752 O O . LYS A 1 238 ? 3.286 12.952 -26.947 1.00 85.75 238 LYS A O 1
ATOM 1757 N N . PHE A 1 239 ? 1.090 12.486 -27.132 1.00 89.19 239 PHE A N 1
ATOM 1758 C CA . PHE A 1 239 ? 1.024 11.502 -26.040 1.00 89.19 239 PHE A CA 1
ATOM 1759 C C . PHE A 1 239 ? 1.690 12.010 -24.756 1.00 89.19 239 PHE A C 1
ATOM 1761 O O . PHE A 1 239 ? 2.503 11.319 -24.155 1.00 89.19 239 PHE A O 1
ATOM 1768 N N . GLY A 1 240 ? 1.409 13.258 -24.364 1.00 88.38 240 GLY A N 1
ATOM 1769 C CA . GLY A 1 240 ? 1.995 13.877 -23.170 1.00 88.38 240 GLY A CA 1
ATOM 1770 C C . GLY A 1 240 ? 3.506 14.126 -23.259 1.00 88.38 240 GLY A C 1
ATOM 1771 O O . GLY A 1 240 ? 4.162 14.270 -22.228 1.00 88.38 240 GLY A O 1
ATOM 1772 N N . GLY A 1 241 ? 4.069 14.143 -24.470 1.00 92.00 241 GLY A N 1
ATOM 1773 C CA . GLY A 1 241 ? 5.493 14.339 -24.724 1.00 92.00 241 GLY A CA 1
ATOM 1774 C C . GLY A 1 241 ? 6.355 13.120 -24.406 1.00 92.00 241 GLY A C 1
ATOM 1775 O O . GLY A 1 241 ? 7.560 13.279 -24.241 1.00 92.00 241 GLY A O 1
ATOM 1776 N N . TYR A 1 242 ? 5.781 11.923 -24.272 1.00 94.31 242 TYR A N 1
ATOM 1777 C CA . TYR A 1 242 ? 6.559 10.686 -24.171 1.00 94.31 242 TYR A CA 1
ATOM 1778 C C . TYR A 1 242 ? 6.919 10.177 -25.565 1.00 94.31 242 TYR A C 1
ATOM 1780 O O . TYR A 1 242 ? 6.179 10.391 -26.525 1.00 94.31 242 TYR A O 1
ATOM 1788 N N . PHE A 1 243 ? 8.076 9.532 -25.689 1.00 94.12 243 PHE A N 1
ATOM 1789 C CA . PHE A 1 243 ? 8.406 8.832 -26.926 1.00 94.12 243 PHE A CA 1
ATOM 1790 C C . PHE A 1 243 ? 7.482 7.624 -27.086 1.00 94.12 243 PHE A C 1
ATOM 1792 O O . PHE A 1 243 ? 7.392 6.820 -26.166 1.00 94.12 243 PHE A O 1
ATOM 1799 N N . GLU A 1 244 ? 6.834 7.490 -28.237 1.00 93.50 244 GLU A N 1
ATOM 1800 C CA . GLU A 1 244 ? 5.979 6.361 -28.603 1.00 93.50 244 GLU A CA 1
ATOM 1801 C C . GLU A 1 244 ? 6.273 5.971 -30.054 1.00 93.50 244 GLU A C 1
ATOM 1803 O O . GLU A 1 244 ? 6.674 6.814 -30.859 1.00 93.50 244 GLU A O 1
ATOM 1808 N N . TRP A 1 245 ? 6.055 4.702 -30.395 1.00 90.56 245 TRP A N 1
ATOM 1809 C CA . TRP A 1 245 ? 6.190 4.223 -31.770 1.00 90.56 245 TRP A CA 1
ATOM 1810 C C . TRP A 1 245 ? 4.945 4.586 -32.577 1.00 90.56 245 TRP A C 1
ATOM 1812 O O . TRP A 1 245 ? 3.845 4.108 -32.274 1.00 90.56 245 TRP A O 1
ATOM 1822 N N . LEU A 1 246 ? 5.127 5.437 -33.590 1.00 90.62 246 LEU A N 1
ATOM 1823 C CA . LEU A 1 246 ? 4.042 6.005 -34.386 1.00 90.62 246 LEU A CA 1
ATOM 1824 C C . LEU A 1 246 ? 4.085 5.514 -35.832 1.00 90.62 246 LEU A C 1
ATOM 1826 O O . LEU A 1 246 ? 5.160 5.306 -36.393 1.00 90.62 246 LEU A O 1
ATOM 1830 N N . ASP A 1 247 ? 2.911 5.322 -36.422 1.00 89.19 247 ASP A N 1
ATOM 1831 C CA . ASP A 1 247 ? 2.768 4.995 -37.836 1.00 89.19 247 ASP A CA 1
ATOM 1832 C C . ASP A 1 247 ? 2.908 6.244 -38.731 1.00 89.19 247 ASP A C 1
ATOM 1834 O O . ASP A 1 247 ? 3.146 7.362 -38.265 1.00 89.19 247 ASP A O 1
ATOM 1838 N N . ALA A 1 248 ? 2.744 6.067 -40.045 1.00 86.69 248 ALA A N 1
ATOM 1839 C CA . ALA A 1 248 ? 2.822 7.164 -41.010 1.00 86.69 248 ALA A CA 1
ATOM 1840 C C . ALA A 1 248 ? 1.734 8.242 -40.817 1.00 86.69 248 ALA A C 1
ATOM 1842 O O . ALA A 1 248 ? 1.929 9.384 -41.234 1.00 86.69 248 ALA A O 1
ATOM 1843 N N . ASN A 1 249 ? 0.615 7.904 -40.167 1.00 87.31 249 ASN A N 1
ATOM 1844 C CA . ASN A 1 249 ? -0.459 8.839 -39.825 1.00 87.31 249 ASN A CA 1
ATOM 1845 C C . ASN A 1 249 ? -0.211 9.539 -38.482 1.00 87.31 249 ASN A C 1
ATOM 1847 O O . ASN A 1 249 ? -1.001 10.391 -38.070 1.00 87.31 249 ASN A O 1
ATOM 1851 N N . ASN A 1 250 ? 0.925 9.248 -37.836 1.00 84.88 250 ASN A N 1
ATOM 1852 C CA . ASN A 1 250 ? 1.323 9.807 -36.554 1.00 84.88 250 ASN A CA 1
ATOM 1853 C C . ASN A 1 250 ? 0.387 9.351 -35.410 1.00 84.88 250 ASN A C 1
ATOM 1855 O O . ASN A 1 250 ? 0.185 10.094 -34.436 1.00 84.88 250 ASN A O 1
ATOM 1859 N N . ASP A 1 251 ? -0.167 8.142 -35.563 1.00 88.56 251 ASP A N 1
ATOM 1860 C CA . ASP A 1 251 ? -0.972 7.396 -34.597 1.00 88.56 251 ASP A CA 1
ATOM 1861 C C . ASP A 1 251 ? -0.160 6.256 -33.972 1.00 88.56 251 ASP A C 1
ATOM 1863 O O . ASP A 1 251 ? 0.878 5.840 -34.479 1.00 88.56 251 ASP A O 1
ATOM 1867 N N . LEU A 1 252 ? -0.624 5.743 -32.833 1.00 89.19 252 LEU A N 1
ATOM 1868 C CA . LEU A 1 252 ? 0.063 4.689 -32.090 1.00 89.19 252 LEU A CA 1
ATOM 1869 C C . LEU A 1 252 ? 0.076 3.361 -32.859 1.00 89.19 252 LEU A C 1
ATOM 1871 O O . LEU A 1 252 ? -0.982 2.814 -33.173 1.00 89.19 252 LEU A O 1
ATOM 1875 N N . ILE A 1 253 ? 1.255 2.756 -33.022 1.00 89.12 253 ILE A N 1
ATOM 1876 C CA . ILE A 1 253 ? 1.361 1.394 -33.561 1.00 89.12 253 ILE A CA 1
ATOM 1877 C C . ILE A 1 253 ? 0.784 0.407 -32.534 1.00 89.12 253 ILE A C 1
ATOM 1879 O O . ILE A 1 253 ? 1.281 0.284 -31.414 1.00 89.12 253 ILE A O 1
ATOM 1883 N N . GLY A 1 254 ? -0.290 -0.301 -32.901 1.00 81.88 254 GLY A N 1
ATOM 1884 C CA . GLY A 1 254 ? -1.061 -1.145 -31.975 1.00 81.88 254 GLY A CA 1
ATOM 1885 C C . GLY A 1 254 ? -0.318 -2.370 -31.427 1.00 81.88 254 GLY A C 1
ATOM 1886 O O . GLY A 1 254 ? -0.611 -2.807 -30.318 1.00 81.88 254 GLY A O 1
ATOM 1887 N N . LEU A 1 255 ? 0.651 -2.904 -32.178 1.00 83.81 255 LEU A N 1
ATOM 1888 C CA . LEU A 1 255 ? 1.485 -4.046 -31.772 1.00 83.81 255 LEU A CA 1
ATOM 1889 C C . LEU A 1 255 ? 2.847 -3.630 -31.194 1.00 83.81 255 LEU A C 1
ATOM 1891 O O . LEU A 1 255 ? 3.623 -4.492 -30.787 1.00 83.81 255 LEU A O 1
ATOM 1895 N N . ALA A 1 256 ? 3.156 -2.331 -31.170 1.00 87.50 256 ALA A N 1
ATOM 1896 C CA . ALA A 1 256 ? 4.403 -1.847 -30.600 1.00 87.50 256 ALA A CA 1
ATOM 1897 C C . ALA A 1 256 ? 4.314 -1.788 -29.073 1.00 87.50 256 ALA A C 1
ATOM 1899 O O . ALA A 1 256 ? 3.267 -1.491 -28.489 1.00 87.50 256 ALA A O 1
ATOM 1900 N N . THR A 1 257 ? 5.445 -2.035 -28.417 1.00 89.62 257 THR A N 1
ATOM 1901 C CA . THR A 1 257 ? 5.585 -1.808 -26.979 1.00 89.62 257 THR A CA 1
ATOM 1902 C C . THR A 1 257 ? 5.334 -0.336 -26.670 1.00 89.62 257 THR A C 1
ATOM 1904 O O . THR A 1 257 ? 5.791 0.534 -27.409 1.00 89.62 257 THR A O 1
ATOM 1907 N N . ARG A 1 258 ? 4.637 -0.060 -25.569 1.00 92.88 258 ARG A N 1
ATOM 1908 C CA . ARG A 1 258 ? 4.348 1.298 -25.089 1.00 92.88 258 ARG A CA 1
ATOM 1909 C C . ARG A 1 258 ? 5.457 1.813 -24.191 1.00 92.88 258 ARG A C 1
ATOM 1911 O O . ARG A 1 258 ? 6.125 1.019 -23.529 1.00 92.88 258 ARG A O 1
ATOM 1918 N N . ASN A 1 259 ? 5.604 3.131 -24.108 1.00 95.56 259 ASN A N 1
ATOM 1919 C CA . ASN A 1 259 ? 6.589 3.725 -23.218 1.00 95.56 259 ASN A CA 1
ATOM 1920 C C . ASN A 1 259 ? 6.273 3.363 -21.759 1.00 95.56 259 ASN A C 1
ATOM 1922 O O . ASN A 1 259 ? 5.198 3.704 -21.252 1.00 95.56 259 ASN A O 1
ATOM 1926 N N . PRO A 1 260 ? 7.189 2.683 -21.053 1.00 96.62 260 PRO A N 1
ATOM 1927 C CA . PRO A 1 260 ? 6.904 2.163 -19.725 1.00 96.62 260 PRO A CA 1
ATOM 1928 C C . PRO A 1 260 ? 6.679 3.278 -18.696 1.00 96.62 260 PRO A C 1
ATOM 1930 O O . PRO A 1 260 ? 5.891 3.097 -17.773 1.00 96.62 260 PRO A O 1
ATOM 1933 N N . VAL A 1 261 ? 7.293 4.453 -18.874 1.00 96.69 261 VAL A N 1
ATOM 1934 C CA . VAL A 1 261 ? 7.065 5.613 -17.998 1.00 96.69 261 VAL A CA 1
ATOM 1935 C C . VAL A 1 261 ? 5.716 6.264 -18.306 1.00 96.69 261 VAL A C 1
ATOM 1937 O O . VAL A 1 261 ? 4.976 6.598 -17.382 1.00 96.69 261 VAL A O 1
ATOM 1940 N N . ALA A 1 262 ? 5.340 6.372 -19.585 1.00 95.31 262 ALA A N 1
ATOM 1941 C CA . ALA A 1 262 ? 4.025 6.886 -19.975 1.00 95.31 262 ALA A CA 1
ATOM 1942 C C . ALA A 1 262 ? 2.890 6.014 -19.420 1.00 95.31 262 ALA A C 1
ATOM 1944 O O . ALA A 1 262 ? 1.908 6.537 -18.899 1.00 95.31 262 ALA A O 1
ATOM 1945 N N . LEU A 1 263 ? 3.050 4.684 -19.456 1.00 94.81 263 LEU A N 1
ATOM 1946 C CA . LEU A 1 263 ? 2.080 3.742 -18.891 1.00 94.81 263 LEU A CA 1
ATOM 1947 C C . LEU A 1 263 ? 1.809 3.975 -17.401 1.00 94.81 263 LEU A C 1
ATOM 1949 O O . LEU A 1 263 ? 0.703 3.670 -16.951 1.00 94.81 263 LEU A O 1
ATOM 1953 N N . LEU A 1 264 ? 2.799 4.472 -16.654 1.00 95.62 264 LEU A N 1
ATOM 1954 C CA . LEU A 1 264 ? 2.662 4.820 -15.241 1.00 95.62 264 LEU A CA 1
ATOM 1955 C C . LEU A 1 264 ? 2.043 6.206 -15.076 1.00 95.62 264 LEU A C 1
ATOM 1957 O O . LEU A 1 264 ? 1.008 6.338 -14.432 1.00 95.62 264 LEU A O 1
ATOM 1961 N N . ASP A 1 265 ? 2.638 7.223 -15.695 1.00 94.31 265 ASP A N 1
ATOM 1962 C CA . ASP A 1 265 ? 2.269 8.621 -15.460 1.00 94.31 265 ASP A CA 1
ATOM 1963 C C . ASP A 1 265 ? 0.906 8.998 -16.062 1.00 94.31 265 ASP A C 1
ATOM 1965 O O . ASP A 1 265 ? 0.244 9.912 -15.572 1.00 94.31 265 ASP A O 1
ATOM 1969 N N . GLN A 1 266 ? 0.471 8.307 -17.120 1.00 91.75 266 GLN A N 1
ATOM 1970 C CA . GLN A 1 266 ? -0.791 8.591 -17.815 1.00 91.75 266 GLN A CA 1
ATOM 1971 C C . GLN A 1 266 ? -1.955 7.716 -17.351 1.00 91.75 266 GLN A C 1
ATOM 1973 O O . GLN A 1 266 ? -3.087 7.923 -17.791 1.00 91.75 266 GLN A O 1
ATOM 1978 N N . ARG A 1 267 ? -1.711 6.737 -16.471 1.00 88.56 267 ARG A N 1
ATOM 1979 C CA . ARG A 1 267 ? -2.778 5.905 -15.918 1.00 88.56 267 ARG A CA 1
ATOM 1980 C C . ARG A 1 267 ? -3.236 6.470 -14.583 1.00 88.56 267 ARG A C 1
ATOM 1982 O O . ARG A 1 267 ? -2.484 6.491 -13.615 1.00 88.56 267 ARG A O 1
ATOM 1989 N N . ASP A 1 268 ? -4.510 6.836 -14.514 1.00 87.69 268 ASP A N 1
ATOM 1990 C CA . ASP A 1 268 ? -5.179 7.105 -13.245 1.00 87.69 268 ASP A CA 1
ATOM 1991 C C . ASP A 1 268 ? -6.030 5.890 -12.858 1.00 87.69 268 ASP A C 1
ATOM 1993 O O . ASP A 1 268 ? -7.003 5.554 -13.535 1.00 87.69 268 ASP A O 1
ATOM 1997 N N . ASN A 1 269 ? -5.628 5.184 -11.802 1.00 90.44 269 ASN A N 1
ATOM 1998 C CA . ASN A 1 269 ? -6.357 4.035 -11.276 1.00 90.44 269 ASN A CA 1
ATOM 1999 C C . ASN A 1 269 ? -6.451 4.151 -9.757 1.00 90.44 269 ASN A C 1
ATOM 2001 O O . ASN A 1 269 ? -5.720 3.493 -9.012 1.00 90.44 269 ASN A O 1
ATOM 2005 N N . LYS A 1 270 ? -7.342 5.036 -9.311 1.00 91.75 270 LYS A N 1
ATOM 2006 C CA . LYS A 1 270 ? -7.562 5.334 -7.899 1.00 91.75 270 LYS A CA 1
ATOM 2007 C C . LYS A 1 270 ? -8.842 4.699 -7.385 1.00 91.75 270 LYS A C 1
ATOM 2009 O O . LYS A 1 270 ? -9.870 4.692 -8.054 1.00 91.75 270 LYS A O 1
ATOM 2014 N N . SER A 1 271 ? -8.795 4.252 -6.139 1.00 90.50 271 SER A N 1
ATOM 2015 C CA . SER A 1 271 ? -9.960 3.813 -5.377 1.00 90.50 271 SER A CA 1
ATOM 2016 C C . SER A 1 271 ? -9.987 4.482 -4.012 1.00 90.50 271 SER A C 1
ATOM 2018 O O . SER A 1 271 ? -8.944 4.747 -3.413 1.00 90.50 271 SER A O 1
ATOM 2020 N N . SER A 1 272 ? -11.195 4.731 -3.511 1.00 91.94 272 SER A N 1
ATOM 2021 C CA . SER A 1 272 ? -11.437 5.147 -2.135 1.00 91.94 272 SER A CA 1
ATOM 2022 C C . SER A 1 272 ? -12.545 4.290 -1.545 1.00 91.94 272 SER A C 1
ATOM 2024 O O . SER A 1 272 ? -13.674 4.295 -2.028 1.00 91.94 272 SER A O 1
ATOM 2026 N N . VAL A 1 273 ? -12.232 3.603 -0.456 1.00 89.69 273 VAL A N 1
ATOM 2027 C CA . VAL A 1 273 ? -13.124 2.676 0.230 1.00 89.69 273 VAL A CA 1
ATOM 2028 C C . VAL A 1 273 ? -13.364 3.174 1.645 1.00 89.69 273 VAL A C 1
ATOM 2030 O O . VAL A 1 273 ? -12.427 3.354 2.420 1.00 89.69 273 VAL A O 1
ATOM 2033 N N . ASN A 1 274 ? -14.633 3.378 1.987 1.00 91.31 274 ASN A N 1
ATOM 2034 C CA . ASN A 1 274 ? -15.072 3.683 3.344 1.00 91.31 274 ASN A CA 1
ATOM 2035 C C . ASN A 1 274 ? -15.734 2.448 3.941 1.00 91.31 274 ASN A C 1
ATOM 2037 O O . ASN A 1 274 ? -16.555 1.806 3.286 1.00 91.31 274 ASN A O 1
ATOM 2041 N N . ARG A 1 275 ? -15.408 2.127 5.190 1.00 88.56 275 ARG A N 1
ATOM 2042 C CA . ARG A 1 275 ? -16.023 1.012 5.907 1.00 88.56 275 ARG A CA 1
ATOM 2043 C C . ARG A 1 275 ? -16.318 1.410 7.343 1.00 88.56 275 ARG A C 1
ATOM 2045 O O . ARG A 1 275 ? -15.475 2.012 8.000 1.00 88.56 275 ARG A O 1
ATOM 2052 N N . LEU A 1 276 ? -17.500 1.029 7.815 1.00 90.62 276 LEU A N 1
ATOM 2053 C CA . LEU A 1 276 ? -17.920 1.126 9.206 1.00 90.62 276 LEU A CA 1
ATOM 2054 C C . LEU A 1 276 ? -18.395 -0.259 9.650 1.00 90.62 276 LEU A C 1
ATOM 2056 O O . LEU A 1 276 ? -19.217 -0.876 8.978 1.00 90.62 276 LEU A O 1
ATOM 2060 N N . VAL A 1 277 ? -17.863 -0.754 10.761 1.00 88.94 277 VAL A N 1
ATOM 2061 C CA . VAL A 1 277 ? -18.291 -1.999 11.403 1.00 88.94 277 VAL A CA 1
ATOM 2062 C C . VAL A 1 277 ? -18.640 -1.665 12.842 1.00 88.94 277 VAL A C 1
ATOM 2064 O O . VAL A 1 277 ? -17.826 -1.074 13.549 1.00 88.94 277 VAL A O 1
ATOM 2067 N N . GLY A 1 278 ? -19.845 -2.025 13.266 1.00 90.62 278 GLY A N 1
ATOM 2068 C CA . GLY A 1 278 ? -20.310 -1.839 14.633 1.00 90.62 278 GLY A CA 1
ATOM 2069 C C . GLY A 1 278 ? -20.870 -3.139 15.188 1.00 90.62 278 GLY A C 1
ATOM 2070 O O . GLY A 1 278 ? -21.518 -3.889 14.459 1.00 90.62 278 GLY A O 1
ATOM 2071 N N . ASN A 1 279 ? -20.635 -3.398 16.469 1.00 89.88 279 ASN A N 1
ATOM 2072 C CA . ASN A 1 279 ? -21.243 -4.502 17.196 1.00 89.88 279 ASN A CA 1
ATOM 2073 C C . ASN A 1 279 ? -21.673 -4.056 18.596 1.00 89.88 279 ASN A C 1
ATOM 2075 O O . ASN A 1 279 ? -21.008 -3.249 19.247 1.00 89.88 279 ASN A O 1
ATOM 2079 N N . ILE A 1 280 ? -22.801 -4.598 19.050 1.00 93.50 280 ILE A N 1
ATOM 2080 C CA . ILE A 1 280 ? -23.317 -4.428 20.406 1.00 93.50 280 ILE A CA 1
ATOM 2081 C C . ILE A 1 280 ? -23.605 -5.825 20.946 1.00 93.50 280 ILE A C 1
ATOM 2083 O O . ILE A 1 280 ? -24.374 -6.570 20.345 1.00 93.50 280 ILE A O 1
ATOM 2087 N N . GLN A 1 281 ? -23.001 -6.165 22.078 1.00 92.56 281 GLN A N 1
ATOM 2088 C CA . GLN A 1 281 ? -23.272 -7.386 22.828 1.00 92.56 281 GLN A CA 1
ATOM 2089 C C . GLN A 1 281 ? -23.831 -7.019 24.203 1.00 92.56 281 GLN A C 1
ATOM 2091 O O . GLN A 1 281 ? -23.318 -6.113 24.861 1.00 92.56 281 GLN A O 1
ATOM 2096 N N . LEU A 1 282 ? -24.878 -7.728 24.622 1.00 94.00 282 LEU A N 1
ATOM 2097 C CA . LEU A 1 282 ? -25.562 -7.542 25.897 1.00 94.00 282 LEU A CA 1
ATOM 2098 C C . LEU A 1 282 ? -25.513 -8.860 26.671 1.00 94.00 282 LEU A C 1
ATOM 2100 O O . LEU A 1 282 ? -26.070 -9.855 26.217 1.00 94.00 282 LEU A O 1
ATOM 2104 N N . ASP A 1 283 ? -24.879 -8.853 27.839 1.00 91.88 283 ASP A N 1
ATOM 2105 C CA . ASP A 1 283 ? -24.808 -10.005 28.734 1.00 91.88 283 ASP A CA 1
ATOM 2106 C C . ASP A 1 283 ? -25.562 -9.669 30.028 1.00 91.88 283 ASP A C 1
ATOM 2108 O O . ASP A 1 283 ? -25.186 -8.736 30.745 1.00 91.88 283 ASP A O 1
ATOM 2112 N N . TYR A 1 284 ? -26.629 -10.416 30.330 1.00 93.12 284 TYR A N 1
ATOM 2113 C CA . TYR A 1 284 ? -27.437 -10.227 31.537 1.00 93.12 284 TYR A CA 1
ATOM 2114 C C . TYR A 1 284 ? -27.324 -11.425 32.485 1.00 93.12 284 TYR A C 1
ATOM 2116 O O . TYR A 1 284 ? -27.595 -12.560 32.096 1.00 93.12 284 TYR A O 1
ATOM 2124 N N . LYS A 1 285 ? -26.938 -11.176 33.739 1.00 89.81 285 LYS A N 1
ATOM 2125 C CA . LYS A 1 285 ? -26.879 -12.191 34.795 1.00 89.81 285 LYS A CA 1
ATOM 2126 C C . LYS A 1 285 ? -28.232 -12.287 35.493 1.00 89.81 285 LYS A C 1
ATOM 2128 O O . LYS A 1 285 ? -28.644 -11.352 36.177 1.00 89.81 285 LYS A O 1
ATOM 2133 N N . LEU A 1 286 ? -28.906 -13.423 35.323 1.00 85.88 286 LEU A N 1
ATOM 2134 C CA . LEU A 1 286 ? -30.163 -13.717 36.005 1.00 85.88 286 LEU A CA 1
ATOM 2135 C C . LEU A 1 286 ? -29.896 -14.068 37.470 1.00 85.88 286 LEU A C 1
ATOM 2137 O O . LEU A 1 286 ? -29.033 -14.877 37.785 1.00 85.88 286 LEU A O 1
ATOM 2141 N N . HIS A 1 287 ? -30.680 -13.474 38.360 1.00 68.81 287 HIS A N 1
ATOM 2142 C CA . HIS A 1 287 ? -30.546 -13.625 39.807 1.00 68.81 287 HIS A CA 1
ATOM 2143 C C . HIS A 1 287 ? -30.928 -15.008 40.361 1.00 68.81 287 HIS A C 1
ATOM 2145 O O . HIS A 1 287 ? -30.726 -15.246 41.549 1.00 68.81 287 HIS A O 1
ATOM 2151 N N . TRP A 1 288 ? -31.558 -15.874 39.558 1.00 68.81 288 TRP A N 1
ATOM 2152 C CA . TRP A 1 288 ? -32.331 -17.027 40.053 1.00 68.81 288 TRP A CA 1
ATOM 2153 C C . TRP A 1 288 ? -31.831 -18.390 39.554 1.00 68.81 288 TRP A C 1
ATOM 2155 O O . TRP A 1 288 ? -32.543 -19.381 39.687 1.00 68.81 288 TRP A O 1
ATOM 2165 N N . PHE A 1 289 ? -30.625 -18.457 38.991 1.00 49.41 289 PHE A N 1
ATOM 2166 C CA . PHE A 1 289 ? -29.948 -19.716 38.671 1.00 49.41 289 PHE A CA 1
ATOM 2167 C C . PHE A 1 289 ? -28.534 -19.691 39.279 1.00 49.41 289 PHE A C 1
ATOM 2169 O O . PHE A 1 289 ? -27.900 -18.634 39.214 1.00 49.41 289 PHE A O 1
ATOM 2176 N N . PRO A 1 290 ? -28.078 -20.791 39.915 1.00 51.88 290 PRO A N 1
ATOM 2177 C CA . PRO A 1 290 ? -26.730 -20.898 40.475 1.00 51.88 290 PRO A CA 1
ATOM 2178 C C . PRO A 1 290 ? -25.634 -20.782 39.409 1.00 51.88 290 PRO A C 1
ATOM 2180 O O . PRO A 1 290 ? -25.892 -21.156 38.241 1.00 51.88 290 PRO A O 1
#

pLDDT: mean 85.3, std 16.05, range [28.03, 97.69]

Sequence (290 aa):
MAVHREVEAVSASGGASLNASNDPLIVIDGVPVESNGISGSANLLNSINPNDIESISVLKDASATALYGSRASNGVLLITTKKGVKGKIRFNYNTTLSAGIVGKTVKVLSGDEVRAIINADGNPTFTALLGTANTDWQKEIYRPAIGWDNNISASGAVKNIPFRASIGYLNQDGILKTDNFKRLTGSLNLSPKFLNDHLSVNLAVKASNTKNNWANQGAIGSAISFDPTQTIRSSSGKFGGYFEWLDANNDLIGLATRNPVALLDQRDNKSSVNRLVGNIQLDYKLHWFP

Radius of gyration: 27.34 Å; chains: 1; bounding box: 58×46×84 Å